Protein AF-A0A0N1BBB3-F1 (afdb_monomer_lite)

Structure (mmCIF, N/CA/C/O backbone):
data_AF-A0A0N1BBB3-F1
#
_entry.id   AF-A0A0N1BBB3-F1
#
loop_
_atom_site.group_PDB
_atom_site.id
_atom_site.type_symbol
_atom_site.label_atom_id
_atom_site.label_alt_id
_atom_site.label_comp_id
_atom_site.label_asym_id
_atom_site.label_entity_id
_atom_site.label_seq_id
_atom_site.pdbx_PDB_ins_code
_atom_site.Cartn_x
_atom_site.Cartn_y
_atom_site.Cartn_z
_atom_site.occupancy
_atom_site.B_iso_or_equiv
_atom_site.auth_seq_id
_atom_site.auth_comp_id
_atom_site.auth_asym_id
_atom_site.auth_atom_id
_atom_site.pdbx_PDB_model_num
ATOM 1 N N . MET A 1 1 ? 26.002 53.731 -4.820 1.00 44.94 1 MET A N 1
ATOM 2 C CA . MET A 1 1 ? 24.907 53.064 -4.086 1.00 44.94 1 MET A CA 1
ATOM 3 C C . MET A 1 1 ? 25.144 51.569 -4.192 1.00 44.94 1 MET A C 1
ATOM 5 O O . MET A 1 1 ? 24.769 50.956 -5.179 1.00 44.94 1 MET A O 1
ATOM 9 N N . THR A 1 2 ? 25.893 51.025 -3.242 1.00 40.12 2 THR A N 1
ATOM 10 C CA . THR A 1 2 ? 26.354 49.632 -3.192 1.00 40.12 2 THR A CA 1
ATOM 11 C C . THR A 1 2 ? 25.822 49.052 -1.892 1.00 40.12 2 THR A C 1
ATOM 13 O O . THR A 1 2 ? 26.232 49.488 -0.819 1.00 40.12 2 THR A O 1
ATOM 16 N N . HIS A 1 3 ? 24.853 48.142 -1.984 1.00 48.00 3 HIS A N 1
ATOM 17 C CA . HIS A 1 3 ? 24.325 47.436 -0.822 1.00 48.00 3 HIS A CA 1
ATOM 18 C C . HIS A 1 3 ? 25.122 46.152 -0.612 1.00 48.00 3 HIS A C 1
ATOM 20 O O . HIS A 1 3 ? 24.955 45.171 -1.330 1.00 48.00 3 HIS A O 1
ATOM 26 N N . ASP A 1 4 ? 26.004 46.224 0.376 1.00 52.41 4 ASP A N 1
ATOM 27 C CA . ASP A 1 4 ? 26.714 45.115 0.995 1.00 52.41 4 ASP A CA 1
ATOM 28 C C . ASP A 1 4 ? 25.809 44.542 2.102 1.00 52.41 4 ASP A C 1
ATOM 30 O O . ASP A 1 4 ? 25.417 45.257 3.028 1.00 52.41 4 ASP A O 1
ATOM 34 N N . LEU A 1 5 ? 25.389 43.285 1.963 1.00 55.72 5 LEU A N 1
ATOM 35 C CA . LEU A 1 5 ? 24.564 42.566 2.939 1.00 55.72 5 LEU A CA 1
ATOM 36 C C . LEU A 1 5 ? 25.318 41.303 3.356 1.00 55.72 5 LEU A C 1
ATOM 38 O O . LEU A 1 5 ? 25.130 40.213 2.818 1.00 55.72 5 LEU A O 1
ATOM 42 N N . ALA A 1 6 ? 26.195 41.484 4.340 1.00 55.41 6 ALA A N 1
ATOM 43 C CA . ALA A 1 6 ? 26.874 40.415 5.049 1.00 55.41 6 ALA A CA 1
ATOM 44 C C . ALA A 1 6 ? 25.866 39.594 5.875 1.00 55.41 6 ALA A C 1
ATOM 46 O O . ALA A 1 6 ? 25.302 40.064 6.867 1.00 55.41 6 ALA A O 1
ATOM 47 N N . HIS A 1 7 ? 25.662 38.338 5.479 1.00 55.94 7 HIS A N 1
ATOM 48 C CA . HIS A 1 7 ? 24.942 37.344 6.266 1.00 55.94 7 HIS A CA 1
ATOM 49 C C . HIS A 1 7 ? 25.756 36.968 7.513 1.00 55.94 7 HIS A C 1
ATOM 51 O O . HIS A 1 7 ? 26.818 36.353 7.429 1.00 55.94 7 HIS A O 1
ATOM 57 N N . ARG A 1 8 ? 25.236 37.330 8.690 1.00 53.25 8 ARG A N 1
ATOM 58 C CA . ARG A 1 8 ? 25.713 36.855 9.994 1.00 53.25 8 ARG A CA 1
ATOM 59 C C . ARG A 1 8 ? 25.335 35.385 10.192 1.00 53.25 8 ARG A C 1
ATOM 61 O O . ARG A 1 8 ? 24.156 35.056 10.304 1.00 53.25 8 ARG A O 1
ATOM 68 N N . SER A 1 9 ? 26.347 34.531 10.301 1.00 46.34 9 SER A N 1
ATOM 69 C CA . SER A 1 9 ? 26.246 33.175 10.842 1.00 46.34 9 SER A CA 1
ATOM 70 C C . SER A 1 9 ? 26.072 33.233 12.361 1.00 46.34 9 SER A C 1
ATOM 72 O O . SER A 1 9 ? 26.941 33.748 13.060 1.00 46.34 9 SER A O 1
ATOM 74 N N . ALA A 1 10 ? 24.971 32.687 12.877 1.00 52.97 10 ALA A N 1
ATOM 75 C CA . ALA A 1 10 ? 24.791 32.410 14.299 1.00 52.97 10 ALA A CA 1
ATOM 76 C C . ALA A 1 10 ? 24.793 30.889 14.498 1.00 52.97 10 ALA A C 1
ATOM 78 O O . ALA A 1 10 ? 23.858 30.195 14.100 1.00 52.97 10 ALA A O 1
ATOM 79 N N . ALA A 1 11 ? 25.877 30.374 15.075 1.00 54.28 11 ALA A N 1
ATOM 80 C CA . ALA A 1 11 ? 25.962 29.010 15.577 1.00 54.28 11 ALA A CA 1
ATOM 81 C C . ALA A 1 11 ? 25.291 28.934 16.961 1.00 54.28 11 ALA A C 1
ATOM 83 O O . ALA A 1 11 ? 25.506 29.837 17.770 1.00 54.28 11 ALA A O 1
ATOM 84 N N . PRO A 1 12 ? 24.514 27.885 17.279 1.00 61.94 12 PRO A N 1
ATOM 85 C CA . PRO A 1 12 ? 24.087 27.651 18.650 1.00 61.94 12 PRO A CA 1
ATOM 86 C C . PRO A 1 12 ? 25.142 26.851 19.428 1.00 61.94 12 PRO A C 1
ATOM 88 O O . PRO A 1 12 ? 25.412 25.686 19.127 1.00 61.94 12 PRO A O 1
ATOM 91 N N . GLU A 1 13 ? 25.692 27.481 20.468 1.00 55.34 13 GLU A N 1
ATOM 92 C CA . GLU A 1 13 ? 26.325 26.816 21.609 1.00 55.34 13 GLU A CA 1
ATOM 93 C C . GLU A 1 13 ? 25.362 25.780 22.209 1.00 55.34 13 GLU A C 1
ATOM 95 O O . GLU A 1 13 ? 24.250 26.108 22.627 1.00 55.34 13 GLU A O 1
ATOM 100 N N . ARG A 1 14 ? 25.793 24.518 22.296 1.00 56.03 14 ARG A N 1
ATOM 101 C CA . ARG A 1 14 ? 25.201 23.553 23.226 1.00 56.03 14 ARG A CA 1
ATOM 102 C C . ARG A 1 14 ? 26.197 23.281 24.337 1.00 56.03 14 ARG A C 1
ATOM 104 O O . ARG A 1 14 ? 27.243 22.679 24.117 1.00 56.03 14 ARG A O 1
ATOM 111 N N . ALA A 1 15 ? 25.819 23.754 25.518 1.00 57.19 15 ALA A N 1
ATOM 112 C CA . ALA A 1 15 ? 26.482 23.517 26.781 1.00 57.19 15 ALA A CA 1
ATOM 113 C C . ALA A 1 15 ? 26.526 22.017 27.111 1.00 57.19 15 ALA A C 1
ATOM 115 O O . ALA A 1 15 ? 25.504 21.327 27.125 1.00 57.19 15 ALA A O 1
ATOM 116 N N . SER A 1 16 ? 27.731 21.540 27.404 1.00 52.75 16 SER A N 1
ATOM 117 C CA . SER A 1 16 ? 27.993 20.266 28.063 1.00 52.75 16 SER A CA 1
ATOM 118 C C . SER A 1 16 ? 27.668 20.391 29.552 1.00 52.75 16 SER A C 1
ATOM 120 O O . SER A 1 16 ? 28.200 21.271 30.223 1.00 52.75 16 SER A O 1
ATOM 122 N N . ALA A 1 17 ? 26.846 19.488 30.083 1.00 58.53 17 ALA A N 1
ATOM 123 C CA . ALA A 1 17 ? 26.709 19.279 31.522 1.00 58.53 17 ALA A CA 1
ATOM 124 C C . ALA A 1 17 ? 27.440 17.981 31.915 1.00 58.53 17 ALA A C 1
ATOM 126 O O . ALA A 1 17 ? 27.144 16.935 31.331 1.00 58.53 17 ALA A O 1
ATOM 127 N N . PRO A 1 18 ? 28.377 18.011 32.882 1.00 61.91 18 PRO A N 1
ATOM 128 C CA . PRO A 1 18 ? 28.923 16.813 33.497 1.00 61.91 18 PRO A CA 1
ATOM 129 C C . PRO A 1 18 ? 28.258 16.528 34.852 1.00 61.91 18 PRO A C 1
ATOM 131 O O . PRO A 1 18 ? 27.949 17.438 35.617 1.00 61.91 18 PRO A O 1
ATOM 134 N N . GLY A 1 19 ? 28.148 15.238 35.175 1.00 44.06 19 GLY A N 1
ATOM 135 C CA . GLY A 1 19 ? 28.030 14.750 36.549 1.00 44.06 19 GLY A CA 1
ATOM 136 C C . GLY A 1 19 ? 26.677 14.140 36.908 1.00 44.06 19 GLY A C 1
ATOM 137 O O . GLY A 1 19 ? 25.672 14.829 37.003 1.00 44.06 19 GLY A O 1
ATOM 138 N N . SER A 1 20 ? 26.658 12.843 37.211 1.00 52.38 20 SER A N 1
ATOM 139 C CA . SER A 1 20 ? 26.751 12.413 38.611 1.00 52.38 20 SER A CA 1
ATOM 140 C C . SER A 1 20 ? 26.716 10.885 38.722 1.00 52.38 20 SER A C 1
ATOM 142 O O . SER A 1 20 ? 25.928 10.196 38.081 1.00 52.38 20 SER A O 1
ATOM 144 N N . THR A 1 21 ? 27.640 10.394 39.533 1.00 58.38 21 THR A N 1
ATOM 145 C CA . THR A 1 21 ? 27.932 9.019 39.941 1.00 58.38 21 THR A CA 1
ATOM 146 C C . THR A 1 21 ? 26.986 8.480 41.024 1.00 58.38 21 THR A C 1
ATOM 148 O O . THR A 1 21 ? 26.285 9.250 41.673 1.00 58.38 21 THR A O 1
ATOM 151 N N . ALA A 1 22 ? 27.145 7.173 41.298 1.00 47.56 22 ALA A N 1
ATOM 152 C CA . ALA A 1 22 ? 26.612 6.355 42.405 1.00 47.56 22 ALA A CA 1
ATOM 153 C C . ALA A 1 22 ? 25.214 5.746 42.161 1.00 47.56 22 ALA A C 1
ATOM 155 O O . ALA A 1 22 ? 24.287 6.442 41.788 1.00 47.56 22 ALA A O 1
ATOM 156 N N . GLY A 1 23 ? 24.947 4.454 42.361 1.00 39.53 23 GLY A N 1
ATOM 157 C CA . GLY A 1 23 ? 25.742 3.324 42.839 1.00 39.53 23 GLY A CA 1
ATOM 158 C C . GLY A 1 23 ? 24.802 2.176 43.264 1.00 39.53 23 GLY A C 1
ATOM 159 O O . GLY A 1 23 ? 23.781 2.444 43.885 1.00 39.53 23 GLY A O 1
ATOM 160 N N . ALA A 1 24 ? 25.212 0.931 42.968 1.00 51.91 24 ALA A N 1
ATOM 161 C CA . ALA A 1 24 ? 24.833 -0.352 43.604 1.00 51.91 24 ALA A CA 1
ATOM 162 C C . ALA A 1 24 ? 23.372 -0.887 43.486 1.00 51.91 24 ALA A C 1
ATOM 164 O O . ALA A 1 24 ? 22.451 -0.121 43.228 1.00 51.91 24 ALA A O 1
ATOM 165 N N . PRO A 1 25 ? 23.095 -2.187 43.770 1.00 57.56 25 PRO A N 1
ATOM 166 C CA . PRO A 1 25 ? 23.960 -3.371 43.777 1.00 57.56 25 PRO A CA 1
ATOM 167 C C . PRO A 1 25 ? 23.450 -4.539 42.899 1.00 57.56 25 PRO A C 1
ATOM 169 O O . PRO A 1 25 ? 22.263 -4.758 42.667 1.00 57.56 25 PRO A O 1
ATOM 172 N N . GLU A 1 26 ? 24.430 -5.341 42.503 1.00 54.34 26 GLU A N 1
ATOM 173 C CA . GLU A 1 26 ? 24.429 -6.790 42.304 1.00 54.34 26 GLU A CA 1
ATOM 174 C C . GLU A 1 26 ? 23.251 -7.554 42.957 1.00 54.34 26 GLU A C 1
ATOM 176 O O . GLU A 1 26 ? 23.177 -7.715 44.175 1.00 54.34 26 GLU A O 1
ATOM 181 N N . ARG A 1 27 ? 22.344 -8.099 42.134 1.00 54.88 27 ARG A N 1
ATOM 182 C CA . ARG A 1 27 ? 21.495 -9.235 42.522 1.00 54.88 27 ARG A CA 1
ATOM 183 C C . ARG A 1 27 ? 21.801 -10.425 41.629 1.00 54.88 27 ARG A C 1
ATOM 185 O O . ARG A 1 27 ? 21.311 -10.564 40.513 1.00 54.88 27 ARG A O 1
ATOM 192 N N . ARG A 1 28 ? 22.643 -11.278 42.199 1.00 53.59 28 ARG A N 1
ATOM 193 C CA . ARG A 1 28 ? 22.939 -12.651 41.818 1.00 53.59 28 ARG A CA 1
ATOM 194 C C . ARG A 1 28 ? 21.647 -13.471 41.916 1.00 53.59 28 ARG A C 1
ATOM 196 O O . ARG A 1 28 ? 21.238 -13.853 43.007 1.00 53.59 28 ARG A O 1
ATOM 203 N N . ALA A 1 29 ? 20.984 -13.698 40.785 1.00 51.31 29 ALA A N 1
ATOM 204 C CA . ALA A 1 29 ? 19.928 -14.695 40.671 1.00 51.31 29 ALA A CA 1
ATOM 205 C C . ALA A 1 29 ? 20.541 -15.971 40.091 1.00 51.31 29 ALA A C 1
ATOM 207 O O . ALA A 1 29 ? 20.818 -16.093 38.901 1.00 51.31 29 ALA A O 1
ATOM 208 N N . GLU A 1 30 ? 20.803 -16.890 41.006 1.00 54.16 30 GLU A N 1
ATOM 209 C CA . GLU A 1 30 ? 21.105 -18.292 40.788 1.00 54.16 30 GLU A CA 1
ATOM 210 C C . GLU A 1 30 ? 19.971 -18.928 39.967 1.00 54.16 30 GLU A C 1
ATOM 212 O O . GLU A 1 30 ? 18.898 -19.209 40.498 1.00 54.16 30 GLU A O 1
ATOM 217 N N . GLN A 1 31 ? 20.177 -19.132 38.662 1.00 50.91 31 GLN A N 1
ATOM 218 C CA . GLN A 1 31 ? 19.275 -19.951 37.854 1.00 50.91 31 GLN A CA 1
ATOM 219 C C . GLN A 1 31 ? 19.958 -21.275 37.528 1.00 50.91 31 GLN A C 1
ATOM 221 O O . GLN A 1 31 ? 20.854 -21.391 36.692 1.00 50.91 31 GLN A O 1
ATOM 226 N N . ARG A 1 32 ? 19.542 -22.264 38.3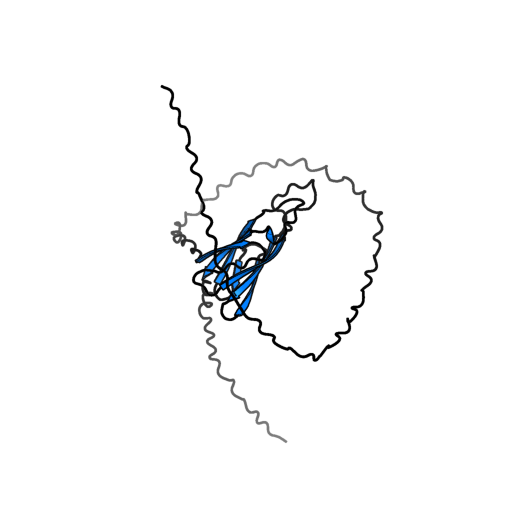16 1.00 52.47 32 ARG A N 1
ATOM 227 C CA . ARG A 1 32 ? 19.946 -23.659 38.267 1.00 52.47 32 ARG A CA 1
ATOM 228 C C . ARG A 1 32 ? 19.688 -24.265 36.893 1.00 52.47 32 ARG A C 1
ATOM 230 O O . ARG A 1 32 ? 18.660 -24.033 36.264 1.00 52.47 32 ARG A O 1
ATOM 237 N N . HIS A 1 33 ? 20.636 -25.103 36.497 1.00 53.44 33 HIS A N 1
ATOM 238 C CA . HIS A 1 33 ? 20.524 -26.084 35.431 1.00 53.44 33 HIS A CA 1
ATOM 239 C C . HIS A 1 33 ? 19.268 -26.946 35.573 1.00 53.44 33 HIS A C 1
ATOM 241 O O . HIS A 1 33 ? 19.039 -27.530 36.633 1.00 53.44 33 HIS A O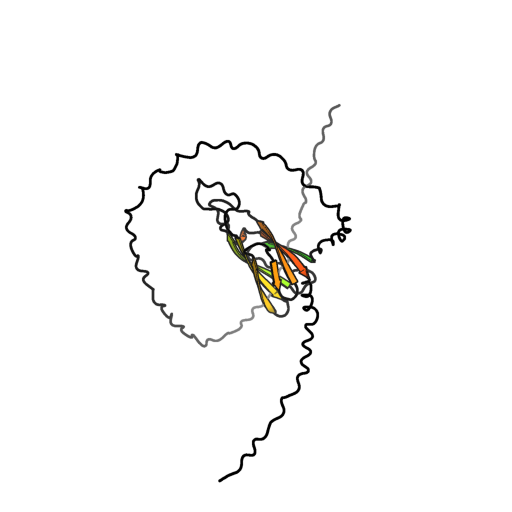 1
ATOM 247 N N . SER A 1 34 ? 18.520 -27.118 34.485 1.00 46.72 34 SER A N 1
ATOM 248 C CA . SER A 1 34 ? 17.909 -28.405 34.124 1.00 46.72 34 SER A CA 1
ATOM 249 C C . SER A 1 34 ? 17.362 -28.340 32.697 1.00 46.72 34 SER A C 1
ATOM 251 O O . SER A 1 34 ? 16.632 -27.417 32.353 1.00 46.72 34 SER A O 1
ATOM 253 N N . GLY A 1 35 ? 17.690 -29.345 31.881 1.00 43.16 35 GLY A N 1
ATOM 254 C CA . GLY A 1 35 ? 16.917 -29.670 30.680 1.00 43.16 35 GLY A CA 1
ATOM 255 C C . GLY A 1 35 ? 17.528 -29.246 29.349 1.00 43.16 35 GLY A C 1
ATOM 256 O O . GLY A 1 35 ? 16.872 -28.569 28.564 1.00 43.16 35 GLY A O 1
ATOM 257 N N . GLY A 1 36 ? 18.751 -29.693 29.057 1.00 43.91 36 GLY A N 1
ATOM 258 C CA . GLY A 1 36 ? 19.205 -29.809 27.673 1.00 43.91 36 GLY A CA 1
ATOM 259 C C . GLY A 1 36 ? 18.347 -30.843 26.943 1.00 43.91 36 GLY A C 1
ATOM 260 O O . GLY A 1 36 ? 18.629 -32.034 27.003 1.00 43.91 36 GLY A O 1
ATOM 261 N N . ALA A 1 37 ? 17.278 -30.392 26.287 1.00 47.81 37 ALA A N 1
ATOM 262 C CA . ALA A 1 37 ? 16.632 -31.164 25.239 1.00 47.81 37 ALA A CA 1
ATOM 263 C C . ALA A 1 37 ? 17.477 -30.990 23.975 1.00 47.81 37 ALA A C 1
ATOM 265 O O . ALA A 1 37 ? 17.398 -29.982 23.272 1.00 47.81 37 ALA A O 1
ATOM 266 N N . GLU A 1 38 ? 18.347 -31.967 23.751 1.00 45.62 38 GLU A N 1
ATOM 267 C CA . GLU A 1 38 ? 19.139 -32.141 22.545 1.00 45.62 38 GLU A CA 1
ATOM 268 C C . GLU A 1 38 ? 18.180 -32.326 21.356 1.00 45.62 38 GLU A C 1
ATOM 270 O O . GLU A 1 38 ? 17.714 -33.424 21.049 1.00 45.62 38 GLU A O 1
ATOM 275 N N . LEU A 1 39 ? 17.807 -31.214 20.718 1.00 51.75 39 LEU A N 1
ATOM 276 C CA . LEU A 1 39 ? 17.094 -31.225 19.448 1.00 51.75 39 LEU A CA 1
ATOM 277 C C . LEU A 1 39 ? 18.064 -31.745 18.392 1.00 51.75 39 LEU A C 1
ATOM 279 O O . LEU A 1 39 ? 18.882 -31.012 17.835 1.00 51.75 39 LEU A O 1
ATOM 283 N N . THR A 1 40 ? 17.967 -33.045 18.143 1.00 55.44 40 THR A N 1
ATOM 284 C CA . THR A 1 40 ? 18.582 -33.714 17.005 1.00 55.44 40 THR A CA 1
ATOM 285 C C . THR A 1 40 ? 18.229 -32.938 15.730 1.00 55.44 40 THR A C 1
ATOM 287 O O . THR A 1 40 ? 17.046 -32.767 15.414 1.00 55.44 40 THR A O 1
ATOM 290 N N . PRO A 1 41 ? 19.220 -32.444 14.964 1.00 49.97 41 PRO A N 1
ATOM 291 C CA . PRO A 1 41 ? 18.951 -31.778 13.703 1.00 49.97 41 PRO A CA 1
ATOM 292 C C . PRO A 1 41 ? 18.389 -32.816 12.733 1.00 49.97 41 PRO A C 1
ATOM 294 O O . PRO A 1 41 ? 19.111 -33.657 12.193 1.00 49.97 41 PRO A O 1
ATOM 297 N N . THR A 1 42 ? 17.074 -32.768 12.523 1.00 55.34 42 THR A N 1
ATOM 298 C CA . THR A 1 42 ? 16.401 -33.594 11.523 1.00 55.34 42 THR A CA 1
ATOM 299 C C . THR A 1 42 ? 16.866 -33.104 10.159 1.00 55.34 42 THR A C 1
ATOM 301 O O . THR A 1 42 ? 16.441 -32.071 9.645 1.00 55.34 42 THR A O 1
ATOM 304 N N . ARG A 1 43 ? 17.847 -33.823 9.618 1.00 48.59 43 ARG A N 1
ATOM 305 C CA . ARG A 1 43 ? 18.489 -33.585 8.332 1.00 48.59 43 ARG A CA 1
ATOM 306 C C . ARG A 1 43 ? 17.426 -33.715 7.240 1.00 48.59 43 ARG A C 1
ATOM 308 O O . ARG A 1 43 ? 17.119 -34.819 6.800 1.00 48.59 43 ARG A O 1
ATOM 315 N N . ALA A 1 44 ? 16.847 -32.589 6.828 1.00 54.72 44 ALA A N 1
ATOM 316 C CA . ALA A 1 44 ? 15.925 -32.547 5.703 1.00 54.72 44 ALA A CA 1
ATOM 317 C C . ALA A 1 44 ? 16.592 -33.192 4.470 1.00 54.72 44 ALA A C 1
ATOM 319 O O . ALA A 1 44 ? 17.771 -32.915 4.197 1.00 54.72 44 ALA A O 1
ATOM 320 N N . PRO A 1 45 ? 15.888 -34.065 3.729 1.00 61.12 45 PRO A N 1
ATOM 321 C CA . PRO A 1 45 ? 16.442 -34.690 2.543 1.00 61.12 45 PRO A CA 1
ATOM 322 C C . PRO A 1 45 ? 16.783 -33.598 1.528 1.00 61.12 45 PRO A C 1
ATOM 324 O O . PRO A 1 45 ? 15.916 -32.878 1.037 1.00 61.12 45 PRO A O 1
ATOM 327 N N . ARG A 1 46 ? 18.077 -33.467 1.218 1.00 52.59 46 ARG A N 1
ATOM 328 C CA . ARG A 1 46 ? 18.559 -32.688 0.077 1.00 52.59 46 ARG A CA 1
ATOM 329 C C . ARG A 1 46 ? 17.929 -33.278 -1.181 1.00 52.59 46 ARG A C 1
ATOM 331 O O . ARG A 1 46 ? 18.436 -34.258 -1.723 1.00 52.59 46 ARG A O 1
ATOM 338 N N . ALA A 1 47 ? 16.845 -32.672 -1.650 1.00 53.28 47 ALA A N 1
ATOM 339 C CA . ALA A 1 47 ? 16.348 -32.892 -2.993 1.00 53.28 47 ALA A CA 1
ATOM 340 C C . ALA A 1 47 ? 17.457 -32.459 -3.963 1.00 53.28 47 ALA A C 1
ATOM 342 O O . ALA A 1 47 ? 17.700 -31.272 -4.183 1.00 53.28 47 ALA A O 1
ATOM 343 N N . ARG A 1 48 ? 18.194 -33.441 -4.496 1.00 55.41 48 ARG A N 1
ATOM 344 C CA . ARG A 1 48 ? 19.037 -33.265 -5.677 1.00 55.41 48 ARG A CA 1
ATOM 345 C C . ARG A 1 48 ? 18.104 -32.860 -6.814 1.00 55.41 48 ARG A C 1
ATOM 347 O O . ARG A 1 48 ? 17.531 -33.717 -7.477 1.00 55.41 48 ARG A O 1
ATOM 354 N N . LEU A 1 49 ? 17.964 -31.556 -7.032 1.00 56.94 49 LEU A N 1
ATOM 355 C CA . LEU A 1 49 ? 17.503 -31.013 -8.302 1.00 56.94 49 LEU A CA 1
ATOM 356 C C . LEU A 1 49 ? 18.502 -31.477 -9.361 1.00 56.94 49 LEU A C 1
ATOM 358 O O . LEU A 1 49 ? 19.597 -30.927 -9.506 1.00 56.94 49 LEU A O 1
ATOM 362 N N . GLN A 1 50 ? 18.147 -32.568 -10.035 1.00 53.94 50 GLN A N 1
ATOM 363 C CA . GLN A 1 50 ? 18.821 -33.000 -11.241 1.00 53.94 50 GLN A CA 1
ATOM 364 C C . GLN A 1 50 ? 18.726 -31.844 -12.232 1.00 53.94 50 GLN A C 1
ATOM 366 O O . GLN A 1 50 ? 17.643 -31.433 -12.645 1.00 53.94 50 GLN A O 1
ATOM 371 N N . ARG A 1 51 ? 19.890 -31.282 -12.558 1.00 47.19 51 ARG A N 1
ATOM 372 C CA . ARG A 1 51 ? 20.062 -30.352 -13.665 1.00 47.19 51 ARG A CA 1
ATOM 373 C C . ARG A 1 51 ? 19.689 -31.106 -14.937 1.00 47.19 51 ARG A C 1
ATOM 375 O O . ARG A 1 51 ? 20.522 -31.809 -15.500 1.00 47.19 51 ARG A O 1
ATOM 382 N N . LEU A 1 52 ? 18.441 -30.976 -15.370 1.00 55.97 52 LEU A N 1
ATOM 383 C CA . LEU A 1 52 ? 18.069 -31.279 -16.742 1.00 55.97 52 LEU A CA 1
ATOM 384 C C . LEU A 1 52 ? 18.825 -30.275 -17.611 1.00 55.97 52 LEU A C 1
ATOM 386 O O . LEU A 1 52 ? 18.491 -29.092 -17.664 1.00 55.97 52 LEU A O 1
ATOM 390 N N . GLY A 1 53 ? 19.925 -30.742 -18.198 1.00 45.00 53 GLY A N 1
ATOM 391 C CA . GLY A 1 53 ? 20.691 -29.997 -19.179 1.00 45.00 53 GLY A CA 1
ATOM 392 C C . GLY A 1 53 ? 19.794 -29.706 -20.371 1.00 45.00 53 GLY A C 1
ATOM 393 O O . GLY A 1 53 ? 19.471 -30.603 -21.142 1.00 45.00 53 GLY A O 1
ATOM 394 N N . TRP A 1 54 ? 19.376 -28.453 -20.507 1.00 51.00 54 TRP A N 1
ATOM 395 C CA . TRP A 1 54 ? 18.772 -27.985 -21.742 1.00 51.00 54 TRP A CA 1
ATOM 396 C C . TRP A 1 54 ? 19.874 -27.915 -22.808 1.00 51.00 54 TRP A C 1
ATOM 398 O O . TRP A 1 54 ? 20.913 -27.290 -22.560 1.00 51.00 54 TRP A O 1
ATOM 408 N N . PRO A 1 55 ? 19.699 -28.557 -23.975 1.00 52.94 55 PRO A N 1
ATOM 409 C CA . PRO A 1 55 ? 20.678 -28.483 -25.047 1.00 52.94 55 PRO A CA 1
ATOM 410 C C . PRO A 1 55 ? 20.786 -27.036 -25.545 1.00 52.94 55 PRO A C 1
ATOM 412 O O . PRO A 1 55 ? 19.829 -26.447 -26.041 1.00 52.94 55 PRO A O 1
ATOM 415 N N . ARG A 1 56 ? 21.988 -26.466 -25.410 1.00 53.00 56 ARG A N 1
ATOM 416 C CA . ARG A 1 56 ? 22.394 -25.104 -25.812 1.00 53.00 56 ARG A CA 1
ATOM 417 C C . ARG A 1 56 ? 22.439 -24.867 -27.331 1.00 53.00 56 ARG A C 1
ATOM 419 O O . ARG A 1 56 ? 23.137 -23.973 -27.793 1.00 53.00 56 ARG A O 1
ATOM 426 N N . ALA A 1 57 ? 21.721 -25.643 -28.125 1.00 54.59 57 ALA A N 1
ATOM 427 C CA . ALA A 1 57 ? 21.838 -25.587 -29.573 1.00 54.59 57 ALA A CA 1
ATOM 428 C C . ALA A 1 57 ? 20.468 -25.765 -30.207 1.00 54.59 57 ALA A C 1
ATOM 430 O O . ALA A 1 57 ? 20.130 -26.876 -30.576 1.00 54.59 57 ALA A O 1
ATOM 431 N N . LEU A 1 58 ? 19.673 -24.695 -30.278 1.00 52.25 58 LEU A N 1
ATOM 432 C CA . LEU A 1 58 ? 18.636 -24.479 -31.295 1.00 52.25 58 LEU A CA 1
ATOM 433 C C . LEU A 1 58 ? 17.875 -23.200 -30.944 1.00 52.25 58 LEU A C 1
ATOM 435 O O . LEU A 1 58 ? 17.021 -23.223 -30.061 1.00 52.25 58 LEU A O 1
ATOM 439 N N . ARG A 1 59 ? 18.210 -22.110 -31.648 1.00 49.16 59 ARG A N 1
ATOM 440 C CA . ARG A 1 59 ? 17.336 -21.001 -32.097 1.00 49.16 59 ARG A CA 1
ATOM 441 C C . ARG A 1 59 ? 18.114 -19.679 -32.201 1.00 49.16 59 ARG A C 1
ATOM 443 O O . ARG A 1 59 ? 17.914 -18.772 -31.402 1.00 49.16 59 ARG A O 1
ATOM 450 N N . PRO A 1 60 ? 18.938 -19.542 -33.250 1.00 49.28 60 PRO A N 1
ATOM 451 C CA . PRO A 1 60 ? 19.003 -18.276 -33.964 1.00 49.28 60 PRO A CA 1
ATOM 452 C C . PRO A 1 60 ? 18.799 -18.559 -35.456 1.00 49.28 60 PRO A C 1
ATOM 454 O O . PRO A 1 60 ? 19.752 -18.610 -36.220 1.00 49.28 60 PRO A O 1
ATOM 457 N N . ALA A 1 61 ? 17.563 -18.845 -35.865 1.00 50.31 61 ALA A N 1
ATOM 458 C CA . ALA A 1 61 ? 17.213 -19.000 -37.280 1.00 50.31 61 ALA A CA 1
ATOM 459 C C . ALA A 1 61 ? 15.690 -18.940 -37.468 1.00 50.31 61 ALA A C 1
ATOM 461 O O . ALA A 1 61 ? 15.043 -19.938 -37.759 1.00 50.31 61 ALA A O 1
ATOM 462 N N . LEU A 1 62 ? 15.112 -17.766 -37.236 1.00 50.38 62 LEU A N 1
ATOM 463 C CA . LEU A 1 62 ? 13.842 -17.347 -37.837 1.00 50.38 62 LEU A CA 1
ATOM 464 C C . LEU A 1 62 ? 13.887 -15.807 -37.829 1.00 50.38 62 LEU A C 1
ATOM 466 O O . LEU A 1 62 ? 13.409 -15.163 -36.905 1.00 50.38 62 LEU A O 1
ATOM 470 N N . MET A 1 63 ? 14.764 -15.184 -38.625 1.00 44.75 63 MET A N 1
ATOM 471 C CA . MET A 1 63 ? 14.504 -14.869 -40.039 1.00 44.75 63 MET A CA 1
ATOM 472 C C . MET A 1 63 ? 13.056 -14.380 -40.200 1.00 44.75 63 MET A C 1
ATOM 474 O O . MET A 1 63 ? 12.119 -15.165 -40.164 1.00 44.75 63 MET A O 1
ATOM 478 N N . LEU A 1 64 ? 12.837 -13.066 -40.160 1.00 49.75 64 LEU A N 1
ATOM 479 C CA . LEU A 1 64 ? 12.969 -12.217 -41.351 1.00 49.75 64 LEU A CA 1
ATOM 480 C C . LEU A 1 64 ? 11.972 -12.645 -42.445 1.00 49.75 64 LEU A C 1
ATOM 482 O O . LEU A 1 64 ? 12.354 -13.012 -43.549 1.00 49.75 64 LEU A O 1
ATOM 486 N N . ALA A 1 65 ? 10.681 -12.618 -42.124 1.00 54.34 65 ALA A N 1
ATOM 487 C CA . ALA A 1 65 ? 9.600 -12.651 -43.100 1.00 54.34 65 ALA A CA 1
ATOM 488 C C . ALA A 1 65 ? 8.409 -11.889 -42.508 1.00 54.34 65 ALA A C 1
ATOM 490 O O . ALA A 1 65 ? 8.022 -12.191 -41.385 1.00 54.34 65 ALA A O 1
ATOM 491 N N . LEU A 1 66 ? 7.871 -10.927 -43.272 1.00 51.50 66 LEU A N 1
ATOM 492 C CA . LEU A 1 66 ? 6.675 -10.078 -43.044 1.00 51.50 66 LEU A CA 1
ATOM 493 C C . LEU A 1 66 ? 6.925 -8.555 -43.042 1.00 51.50 66 LEU A C 1
ATOM 495 O O . LEU A 1 66 ? 6.134 -7.780 -42.517 1.00 51.50 66 LEU A O 1
ATOM 499 N N . LEU A 1 67 ? 7.973 -8.106 -43.738 1.00 50.84 67 LEU A N 1
ATOM 500 C CA . LEU A 1 67 ? 7.981 -6.813 -44.433 1.00 50.84 67 LEU A CA 1
ATOM 501 C C . LEU A 1 67 ? 7.709 -7.083 -45.915 1.00 50.84 67 LEU A C 1
ATOM 503 O O . LEU A 1 67 ? 8.647 -7.275 -46.679 1.00 50.84 67 LEU A O 1
ATOM 507 N N . THR A 1 68 ? 6.440 -7.206 -46.303 1.00 54.34 68 THR A N 1
ATOM 508 C CA . THR A 1 68 ? 5.939 -6.995 -47.679 1.00 54.34 68 THR A CA 1
ATOM 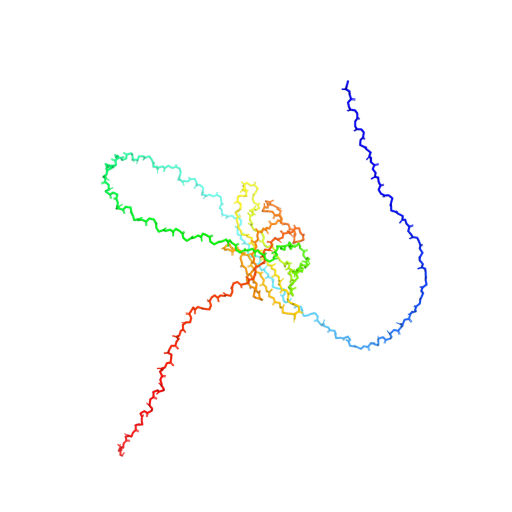509 C C . THR A 1 68 ? 4.437 -7.269 -47.714 1.00 54.34 68 THR A C 1
ATOM 511 O O . THR A 1 68 ? 4.000 -8.379 -47.436 1.00 54.34 68 THR A O 1
ATOM 514 N N . GLY A 1 69 ? 3.652 -6.265 -48.110 1.00 51.84 69 GLY A N 1
ATOM 515 C CA . GLY A 1 69 ? 2.312 -6.489 -48.655 1.00 51.84 69 GLY A CA 1
ATOM 516 C C . GLY A 1 69 ? 1.158 -5.883 -47.863 1.00 51.84 69 GLY A C 1
ATOM 517 O O . GLY A 1 69 ? 0.515 -6.581 -47.091 1.00 51.84 69 GLY A O 1
ATOM 518 N N . ALA A 1 70 ? 0.859 -4.609 -48.129 1.00 46.56 70 ALA A N 1
ATOM 519 C CA . ALA A 1 70 ? -0.511 -4.122 -48.344 1.00 46.56 70 ALA A CA 1
ATOM 520 C C . ALA A 1 70 ? -0.462 -2.652 -48.796 1.00 46.56 70 ALA A C 1
ATOM 522 O O . ALA A 1 70 ? -0.769 -1.723 -48.052 1.00 46.56 70 ALA A O 1
ATOM 523 N N . SER A 1 71 ? -0.038 -2.446 -50.042 1.00 49.53 71 SER A N 1
ATOM 524 C CA . SER A 1 71 ? -0.499 -1.297 -50.817 1.00 49.53 71 SER A CA 1
ATOM 525 C C . SER A 1 71 ? -1.919 -1.573 -51.319 1.00 49.53 71 SER A C 1
ATOM 527 O O . SER A 1 71 ? -2.244 -2.713 -51.637 1.00 49.53 71 SER A O 1
ATOM 529 N N . ALA A 1 72 ? -2.678 -0.485 -51.470 1.00 49.41 72 ALA A N 1
ATOM 530 C CA . ALA A 1 72 ? -3.966 -0.347 -52.154 1.00 49.41 72 ALA A CA 1
ATOM 531 C C . ALA A 1 72 ? -5.231 -0.722 -51.362 1.00 49.41 72 ALA A C 1
ATOM 533 O O . ALA A 1 72 ? -5.546 -1.886 -51.161 1.00 49.41 72 ALA A O 1
ATOM 534 N N . LEU A 1 73 ? -6.015 0.306 -51.014 1.00 50.03 73 LEU A N 1
ATOM 535 C CA . LEU A 1 73 ? -7.326 0.572 -51.626 1.00 50.03 73 LEU A CA 1
ATOM 536 C C . LEU A 1 73 ? -7.868 1.902 -51.077 1.00 50.03 73 LEU A C 1
ATOM 538 O O . LEU A 1 73 ? -8.467 1.968 -50.007 1.00 50.03 73 LEU A O 1
ATOM 542 N N . ALA A 1 74 ? -7.638 2.980 -51.830 1.00 55.16 74 ALA A N 1
ATOM 543 C CA . ALA A 1 74 ? -8.400 4.214 -51.695 1.00 55.16 74 ALA A CA 1
ATOM 544 C C . ALA A 1 74 ? -9.818 3.944 -52.225 1.00 55.16 74 ALA A C 1
ATOM 546 O O . ALA A 1 74 ? -10.061 3.979 -53.429 1.00 55.16 74 ALA A O 1
ATOM 547 N N . GLY A 1 75 ? -10.728 3.579 -51.322 1.00 50.12 75 GLY A N 1
ATOM 548 C CA . GLY A 1 75 ? -12.152 3.458 -51.619 1.00 50.12 75 GLY A CA 1
ATOM 549 C C . GLY A 1 75 ? -12.820 4.839 -51.682 1.00 50.12 75 GLY A C 1
ATOM 550 O O . GLY A 1 75 ? -12.425 5.737 -50.933 1.00 50.12 75 GLY A O 1
ATOM 551 N N . PRO A 1 76 ? -13.818 5.039 -52.560 1.00 60.03 76 PRO A N 1
ATOM 552 C CA . PRO A 1 76 ? -14.534 6.303 -52.676 1.00 60.03 76 PRO A CA 1
ATOM 553 C C . PRO A 1 76 ? -15.285 6.634 -51.381 1.00 60.03 76 PRO A C 1
ATOM 555 O O . PRO A 1 76 ? -15.865 5.762 -50.732 1.00 60.03 76 PRO A O 1
ATOM 558 N N . ALA A 1 77 ? -15.257 7.917 -51.020 1.00 60.03 77 ALA A N 1
ATOM 559 C CA . ALA A 1 77 ? -15.895 8.457 -49.829 1.00 60.03 77 ALA A CA 1
ATOM 560 C C . ALA A 1 77 ? -17.398 8.105 -49.791 1.00 60.03 77 ALA A C 1
ATOM 562 O O . ALA A 1 77 ? -18.108 8.375 -50.765 1.00 60.03 77 ALA A O 1
ATOM 563 N N . PRO A 1 78 ? -17.914 7.525 -48.691 1.00 61.56 78 PRO A N 1
ATOM 564 C CA . PRO A 1 78 ? -19.341 7.289 -48.550 1.00 61.56 78 PRO A CA 1
ATOM 565 C C . PRO A 1 78 ? -20.075 8.628 -48.451 1.00 61.56 78 PRO A C 1
ATOM 567 O O . PRO A 1 78 ? -19.742 9.479 -47.626 1.00 61.56 78 PRO A O 1
ATOM 570 N N . ALA A 1 79 ? -21.086 8.802 -49.302 1.00 62.44 79 ALA A N 1
ATOM 571 C CA . ALA A 1 79 ? -21.997 9.933 -49.254 1.00 62.44 79 ALA A CA 1
ATOM 572 C C . ALA A 1 79 ? -22.615 10.048 -47.853 1.00 62.44 79 ALA A C 1
ATOM 574 O O . ALA A 1 79 ? -23.258 9.122 -47.351 1.00 62.44 79 ALA A O 1
ATOM 575 N N . THR A 1 80 ? -22.401 11.202 -47.230 1.00 54.38 80 THR A N 1
ATOM 576 C CA . THR A 1 80 ? -22.888 11.566 -45.904 1.00 54.38 80 THR A CA 1
ATOM 577 C C . THR A 1 80 ? -24.416 11.599 -45.925 1.00 54.38 80 THR A C 1
ATOM 579 O O . THR A 1 80 ? -25.035 12.589 -46.309 1.00 54.38 80 THR A O 1
ATOM 582 N N . ARG A 1 81 ? -25.058 10.491 -45.545 1.00 64.31 81 ARG A N 1
ATOM 583 C CA . ARG A 1 81 ? -26.503 10.460 -45.314 1.00 64.31 81 ARG A CA 1
ATOM 584 C C . ARG A 1 81 ? -26.770 11.299 -44.069 1.00 64.31 81 ARG A C 1
ATOM 586 O O . ARG A 1 81 ? -26.308 10.950 -42.987 1.00 64.31 81 ARG A O 1
ATOM 593 N N . ALA A 1 82 ? -27.469 12.419 -44.239 1.00 60.44 82 ALA A N 1
ATOM 594 C CA . ALA A 1 82 ? -27.901 13.276 -43.144 1.00 60.44 82 ALA A CA 1
ATOM 595 C C . ALA A 1 82 ? -28.846 12.485 -42.229 1.00 60.44 82 ALA A C 1
ATOM 597 O O . ALA A 1 82 ? -30.040 12.346 -42.494 1.00 60.44 82 ALA A O 1
ATOM 598 N N . THR A 1 83 ? -28.284 11.899 -41.176 1.00 62.78 83 THR A N 1
ATOM 599 C CA . THR A 1 83 ? -29.044 11.265 -40.107 1.00 62.78 83 THR A CA 1
ATOM 600 C C . THR A 1 83 ? -29.710 12.382 -39.319 1.00 62.78 83 THR A C 1
ATOM 602 O O . THR A 1 83 ? -29.027 13.194 -38.695 1.00 62.78 83 THR A O 1
ATOM 605 N N . ALA A 1 84 ? -31.039 12.454 -39.394 1.00 68.31 84 ALA A N 1
ATOM 606 C CA . ALA A 1 84 ? -31.835 13.371 -38.594 1.00 68.31 84 ALA A CA 1
ATOM 607 C C . ALA A 1 84 ? -31.443 13.221 -37.115 1.00 68.31 84 ALA A C 1
ATOM 609 O O . ALA A 1 84 ? -31.538 12.136 -36.539 1.00 68.31 84 ALA A O 1
ATOM 610 N N . GLN A 1 85 ? -30.941 14.311 -36.540 1.00 68.25 85 GLN A N 1
ATOM 611 C CA . GLN A 1 85 ? -30.500 14.384 -35.157 1.00 68.25 85 GLN A CA 1
ATOM 612 C C . GLN A 1 85 ? -31.712 14.111 -34.250 1.00 68.25 85 GLN A C 1
ATOM 614 O O . GLN A 1 85 ? -32.713 14.824 -34.363 1.00 68.25 85 GLN A O 1
ATOM 619 N N . PRO A 1 86 ? -31.681 13.070 -33.398 1.00 73.75 86 PRO A N 1
ATOM 620 C CA . PRO A 1 86 ? -32.792 12.788 -32.501 1.00 73.75 86 PRO A CA 1
ATOM 621 C C . PRO A 1 86 ? -33.040 14.000 -31.591 1.00 73.75 86 PRO A C 1
ATOM 623 O O . PRO A 1 86 ? -32.082 14.690 -31.223 1.00 73.75 86 PRO A O 1
ATOM 626 N N . PRO A 1 87 ? -34.308 14.287 -31.241 1.00 67.81 87 PRO A N 1
ATOM 627 C CA . PRO A 1 87 ? -34.656 15.441 -30.426 1.00 67.81 87 PRO A CA 1
ATOM 628 C C . PRO A 1 87 ? -33.848 15.416 -29.130 1.00 67.81 87 PRO A C 1
ATOM 630 O O . PRO A 1 87 ? -33.780 14.390 -28.446 1.00 67.81 87 PRO A O 1
ATOM 633 N N . ALA A 1 88 ? -33.208 16.549 -28.836 1.00 64.12 88 ALA A N 1
ATOM 634 C CA . ALA A 1 88 ? -32.374 16.746 -27.663 1.00 64.12 88 ALA A CA 1
ATOM 635 C C . ALA A 1 88 ? -33.168 16.357 -26.412 1.00 64.12 88 ALA A C 1
ATOM 637 O O . ALA A 1 88 ? -34.059 17.077 -25.963 1.00 64.12 88 ALA A O 1
ATOM 638 N N . THR A 1 89 ? -32.869 15.176 -25.872 1.00 71.00 89 THR A N 1
ATOM 639 C CA . 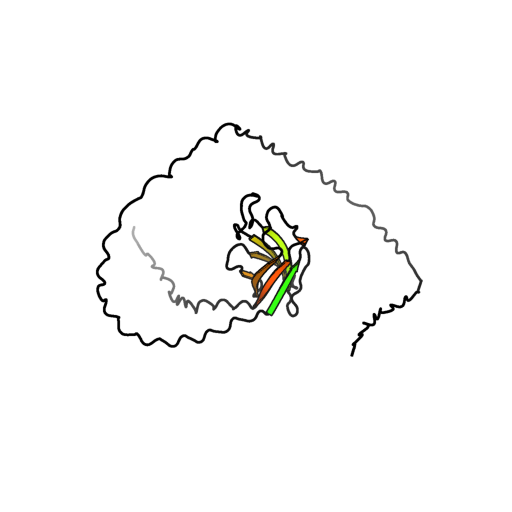THR A 1 89 ? -33.409 14.747 -24.587 1.00 71.00 89 THR A CA 1
ATOM 640 C C . THR A 1 89 ? -32.869 15.729 -23.563 1.00 71.00 89 THR A C 1
ATOM 642 O O . THR A 1 89 ? -31.652 15.830 -23.406 1.00 71.00 89 THR A O 1
ATOM 645 N N . ALA A 1 90 ? -33.766 16.491 -22.932 1.00 69.06 90 ALA A N 1
ATOM 646 C CA . ALA A 1 90 ? -33.424 17.474 -21.914 1.00 69.06 90 ALA A CA 1
ATOM 647 C C . ALA A 1 90 ? -32.422 16.851 -20.936 1.00 69.06 90 ALA A C 1
ATOM 649 O O . ALA A 1 90 ? -32.711 15.822 -20.316 1.00 69.06 90 ALA A O 1
ATOM 650 N N . ALA A 1 91 ? -31.222 17.436 -20.881 1.00 68.38 91 ALA A N 1
ATOM 651 C CA . ALA A 1 91 ? -30.134 16.954 -20.052 1.00 68.38 91 ALA A CA 1
ATOM 652 C C . ALA A 1 91 ? -30.650 16.860 -18.617 1.00 68.38 91 ALA A C 1
ATOM 654 O O . ALA A 1 91 ? -30.982 17.870 -17.994 1.00 68.38 91 ALA A O 1
ATOM 655 N N . ARG A 1 92 ? -30.784 15.630 -18.112 1.00 74.25 92 ARG A N 1
ATOM 656 C CA . ARG A 1 92 ? -31.103 15.418 -16.703 1.00 74.25 92 ARG A CA 1
ATOM 657 C C . ARG A 1 92 ? -30.032 16.155 -15.895 1.00 74.25 92 ARG A C 1
ATOM 659 O O . ARG A 1 92 ? -28.856 15.981 -16.222 1.00 74.25 92 ARG A O 1
ATOM 666 N N . PRO A 1 93 ? -30.405 16.966 -14.888 1.00 73.81 93 PRO A N 1
ATOM 667 C CA . PRO A 1 93 ? -29.423 17.621 -14.041 1.00 73.81 93 PRO A CA 1
ATOM 668 C C . PRO A 1 93 ? -28.495 16.540 -13.496 1.00 73.81 93 PRO A C 1
ATOM 670 O O . PRO A 1 93 ? -28.958 15.582 -12.868 1.00 73.81 93 PRO A O 1
ATOM 673 N N . MET A 1 94 ? -27.205 16.638 -13.832 1.00 73.56 94 MET A N 1
ATOM 674 C CA . MET A 1 94 ? -26.224 15.705 -13.302 1.00 73.56 94 MET A CA 1
ATOM 675 C C . MET A 1 94 ? -26.275 15.840 -11.780 1.00 73.56 94 MET A C 1
ATOM 677 O O . MET A 1 94 ? -26.224 16.968 -11.280 1.00 73.56 94 MET A O 1
ATOM 681 N N . PRO A 1 95 ? -26.457 14.731 -11.041 1.00 76.25 95 PRO A N 1
ATOM 682 C CA . PRO A 1 95 ? -26.414 14.790 -9.592 1.00 76.25 95 PRO A CA 1
ATOM 683 C C . PRO A 1 95 ? -25.082 15.426 -9.203 1.00 76.25 95 PRO A C 1
ATOM 685 O O . PRO A 1 95 ? -24.047 15.038 -9.744 1.00 76.25 95 PRO A O 1
ATOM 688 N N . ALA A 1 96 ? -25.139 16.432 -8.326 1.00 78.56 96 ALA A N 1
ATOM 689 C CA . ALA A 1 96 ? -23.956 17.118 -7.828 1.00 78.56 96 ALA A CA 1
ATOM 690 C C . ALA A 1 96 ? -22.918 16.069 -7.416 1.00 78.56 96 ALA A C 1
ATOM 692 O O . ALA A 1 96 ? -23.222 15.162 -6.635 1.00 78.56 96 ALA A O 1
ATOM 693 N N . GLU A 1 97 ? -21.738 16.151 -8.023 1.00 77.19 97 GLU A N 1
ATOM 694 C CA . GLU A 1 97 ? -20.655 15.207 -7.798 1.00 77.19 97 GLU A CA 1
ATOM 695 C C . GLU A 1 97 ? -20.305 15.245 -6.310 1.00 77.19 97 GLU A C 1
ATOM 697 O O . GLU A 1 97 ? -19.919 16.282 -5.773 1.00 77.19 97 GLU A O 1
ATOM 702 N N . ALA A 1 98 ? -20.571 14.141 -5.611 1.00 78.94 98 ALA A N 1
ATOM 703 C CA . ALA A 1 98 ? -20.337 14.066 -4.179 1.00 78.94 98 ALA A CA 1
ATOM 704 C C . ALA A 1 98 ? -18.837 14.227 -3.921 1.00 78.94 98 ALA A C 1
ATOM 706 O O . ALA A 1 98 ? -18.032 13.516 -4.526 1.00 78.94 98 ALA A O 1
ATOM 707 N N . GLU A 1 99 ? -18.469 15.143 -3.022 1.00 82.44 99 GLU A N 1
ATOM 708 C CA . GLU A 1 99 ? -17.067 15.350 -2.669 1.00 82.44 99 GLU A CA 1
ATOM 709 C C . GLU A 1 99 ? -16.425 14.021 -2.230 1.00 82.44 99 GLU A C 1
ATOM 711 O O . GLU A 1 99 ? -17.030 13.261 -1.457 1.00 82.44 99 GLU A O 1
ATOM 716 N N . PRO A 1 100 ? -15.211 13.703 -2.716 1.00 82.19 100 PRO A N 1
ATOM 717 C CA . PRO A 1 100 ? -14.539 12.472 -2.344 1.00 82.19 100 PRO A CA 1
ATOM 718 C C . PRO A 1 100 ? -14.291 12.453 -0.828 1.00 82.19 100 PRO A C 1
ATOM 720 O O . PRO A 1 100 ? -13.918 13.475 -0.244 1.00 82.19 100 PRO A O 1
ATOM 723 N N . PRO A 1 101 ? -14.474 11.300 -0.161 1.00 86.62 101 PRO A N 1
ATOM 724 C CA . PRO A 1 101 ? -14.284 11.210 1.279 1.00 86.62 101 PRO A CA 1
ATOM 725 C C . PRO A 1 101 ? -12.846 11.587 1.651 1.00 86.62 101 PRO A C 1
ATOM 727 O O . PRO A 1 101 ? -11.892 11.149 1.009 1.00 86.62 101 PRO A O 1
ATOM 730 N N . LYS A 1 102 ? -12.684 12.381 2.714 1.00 92.19 102 LYS A N 1
ATOM 731 C CA . LYS A 1 102 ? -11.369 12.752 3.249 1.00 92.19 102 LYS A CA 1
ATOM 732 C C . LYS A 1 102 ? -10.765 11.578 4.042 1.00 92.19 102 LYS A C 1
ATOM 734 O O . LYS A 1 102 ? -11.481 10.981 4.851 1.00 92.19 102 LYS A O 1
ATOM 739 N N . PRO A 1 103 ? -9.473 11.242 3.862 1.00 93.19 103 PRO A N 1
ATOM 740 C CA . PRO A 1 103 ? -8.825 10.209 4.667 1.00 93.19 103 PRO A CA 1
ATOM 741 C C . PRO A 1 103 ? -8.720 10.632 6.136 1.00 93.19 103 PRO A C 1
ATOM 743 O O . PRO A 1 103 ? -8.510 11.807 6.440 1.00 93.19 103 PRO A O 1
ATOM 746 N N . LEU A 1 104 ? -8.815 9.658 7.045 1.00 93.19 104 LEU A N 1
ATOM 747 C CA . LEU A 1 104 ? -8.543 9.843 8.477 1.00 93.19 104 LEU A CA 1
ATOM 748 C C . LEU A 1 104 ? -7.072 10.172 8.707 1.00 93.19 104 LEU A C 1
ATOM 750 O O . LEU A 1 104 ? -6.742 11.009 9.541 1.00 93.19 104 LEU A O 1
ATOM 754 N N . ALA A 1 105 ? -6.197 9.507 7.955 1.00 93.56 105 ALA A N 1
ATOM 755 C CA . ALA A 1 105 ? -4.781 9.808 7.922 1.00 93.56 105 ALA A CA 1
ATOM 756 C C . ALA A 1 105 ? -4.135 9.297 6.640 1.00 93.56 105 ALA A C 1
ATOM 758 O O . ALA A 1 105 ? -4.671 8.436 5.937 1.00 93.56 105 ALA A O 1
ATOM 759 N N . VAL A 1 106 ? -2.931 9.802 6.408 1.00 92.81 106 VAL A N 1
ATOM 760 C CA . VAL A 1 106 ? -2.006 9.318 5.395 1.00 92.81 106 VAL A CA 1
ATOM 761 C C . VAL A 1 106 ? -0.756 8.851 6.128 1.00 92.81 106 VAL A C 1
ATOM 763 O O . VAL A 1 106 ? -0.126 9.622 6.851 1.00 92.81 106 VAL A O 1
ATOM 766 N N . LEU A 1 107 ? -0.446 7.566 6.004 1.00 93.31 107 LEU A N 1
ATOM 767 C CA . LEU A 1 107 ? 0.670 6.921 6.679 1.00 93.31 107 LEU A CA 1
ATOM 768 C C . LEU A 1 107 ? 1.794 6.681 5.683 1.00 93.31 107 LEU A C 1
ATOM 770 O O . LEU A 1 107 ? 1.561 6.124 4.614 1.00 93.31 107 LEU A O 1
ATOM 774 N N . GLN A 1 108 ? 3.014 7.037 6.069 1.00 93.12 108 GLN A N 1
ATOM 775 C CA . GLN A 1 108 ? 4.217 6.602 5.370 1.00 93.12 108 GLN A CA 1
ATOM 776 C C . GLN A 1 108 ? 4.778 5.378 6.089 1.00 93.12 108 GLN A C 1
ATOM 778 O O . GLN A 1 108 ? 5.120 5.429 7.274 1.00 93.12 108 GLN A O 1
ATOM 783 N N . LEU A 1 109 ? 4.828 4.259 5.380 1.00 92.94 109 LEU A N 1
ATOM 784 C CA . LEU A 1 109 ? 5.443 3.023 5.833 1.00 92.94 109 LEU A CA 1
ATOM 785 C C . LEU A 1 109 ? 6.832 2.956 5.202 1.00 92.94 109 LEU A C 1
ATOM 787 O O . LEU A 1 109 ? 6.945 2.857 3.985 1.00 92.94 109 LEU A O 1
ATOM 791 N N . SER A 1 110 ? 7.875 3.043 6.021 1.00 88.38 110 SER A N 1
ATOM 792 C CA . SER A 1 110 ? 9.259 2.805 5.596 1.00 88.38 110 SER A CA 1
ATOM 793 C C . SER A 1 110 ? 9.737 1.472 6.157 1.00 88.38 110 SER A C 1
ATOM 795 O O . SER A 1 110 ? 9.300 1.072 7.241 1.00 88.38 110 SER A O 1
ATOM 797 N N . GLY A 1 111 ? 10.573 0.754 5.402 1.00 71.44 111 GLY A N 1
ATOM 798 C CA . GLY A 1 111 ? 10.859 -0.653 5.677 1.00 71.44 111 GLY A CA 1
ATOM 799 C C . GLY A 1 111 ? 11.250 -0.962 7.127 1.00 71.44 111 GLY A C 1
ATOM 800 O O . GLY A 1 111 ? 11.913 -0.188 7.822 1.00 71.44 111 GLY A O 1
ATOM 801 N N . ALA A 1 112 ? 10.738 -2.103 7.589 1.00 67.69 112 ALA A N 1
ATOM 802 C CA . ALA A 1 112 ? 10.781 -2.626 8.955 1.00 67.69 112 ALA A CA 1
ATOM 803 C C . ALA A 1 112 ? 10.161 -1.750 10.067 1.00 67.69 112 ALA A C 1
ATOM 805 O O . ALA A 1 112 ? 9.965 -2.260 11.174 1.00 67.69 112 ALA A O 1
ATOM 806 N N . ARG A 1 113 ? 9.797 -0.482 9.825 1.00 84.81 113 ARG A N 1
ATOM 807 C CA . ARG A 1 113 ? 9.203 0.387 10.852 1.00 84.81 113 ARG A CA 1
ATOM 808 C C . ARG A 1 113 ? 7.695 0.204 10.951 1.00 84.81 113 ARG A C 1
ATOM 810 O O . ARG A 1 113 ? 6.991 0.028 9.959 1.00 84.81 113 ARG A O 1
ATOM 817 N N . GLN A 1 114 ? 7.200 0.255 12.184 1.00 86.12 114 GLN A N 1
ATOM 818 C CA . GLN A 1 114 ? 5.770 0.295 12.459 1.00 86.12 114 GLN A CA 1
ATOM 819 C C . GLN A 1 114 ? 5.298 1.747 12.507 1.00 86.12 114 GLN A C 1
ATOM 821 O O . GLN A 1 114 ? 5.887 2.562 13.219 1.00 86.12 114 GLN A O 1
ATOM 826 N N . SER A 1 115 ? 4.209 2.050 11.807 1.00 88.69 115 SER A N 1
ATOM 827 C CA . SER A 1 115 ? 3.553 3.357 11.865 1.00 88.69 115 SER A CA 1
ATOM 828 C C . SER A 1 115 ? 2.251 3.225 12.648 1.00 88.69 115 SER A C 1
ATOM 830 O O . SER A 1 115 ? 1.362 2.453 12.281 1.00 88.69 115 SER A O 1
ATOM 832 N N . ALA A 1 116 ? 2.152 3.958 13.757 1.00 87.56 116 ALA A N 1
ATOM 833 C CA . ALA A 1 116 ? 0.937 4.026 14.557 1.00 87.56 116 ALA A CA 1
ATOM 834 C C . ALA A 1 116 ? -0.008 5.078 13.976 1.00 87.56 116 ALA A C 1
ATOM 836 O O . ALA A 1 116 ? 0.407 6.189 13.644 1.00 87.56 116 ALA A O 1
ATOM 837 N N . LEU A 1 117 ? -1.284 4.730 13.874 1.00 86.31 117 LEU A N 1
ATOM 838 C CA . LEU A 1 117 ? -2.307 5.643 13.397 1.00 86.31 117 LEU A CA 1
ATOM 839 C C . LEU A 1 117 ? -2.923 6.384 14.591 1.00 86.31 117 LEU A C 1
ATOM 841 O O . LEU A 1 117 ? -3.732 5.817 15.328 1.00 86.31 117 LEU A O 1
ATOM 845 N N . SER A 1 118 ? -2.524 7.643 14.787 1.00 83.25 118 SER A N 1
ATOM 846 C CA . SER A 1 118 ? -2.990 8.493 15.891 1.00 83.25 118 SER A CA 1
ATOM 847 C C . SER A 1 118 ? -4.515 8.525 15.997 1.00 83.25 118 SER A C 1
ATOM 849 O O . SER A 1 118 ? -5.214 8.653 14.995 1.00 83.25 118 SER A O 1
ATOM 851 N N . GLY A 1 119 ? -5.036 8.410 17.220 1.00 82.19 119 GLY A N 1
ATOM 852 C CA . GLY A 1 119 ? -6.481 8.376 17.471 1.00 82.19 119 GLY A CA 1
ATOM 853 C C . GLY A 1 119 ? -7.160 7.049 17.111 1.00 82.19 119 GLY A C 1
ATOM 854 O O . GLY A 1 119 ? -8.369 6.922 17.279 1.00 82.19 119 GLY A O 1
ATOM 855 N N . THR A 1 120 ? -6.403 6.043 16.664 1.00 82.69 120 THR A N 1
ATOM 856 C CA . THR A 1 120 ? -6.902 4.680 16.458 1.00 82.69 120 THR A CA 1
ATOM 857 C C . THR A 1 120 ? -6.063 3.671 17.236 1.00 82.69 120 THR A C 1
ATOM 859 O O . THR A 1 120 ? -4.938 3.940 17.653 1.00 82.69 120 THR A O 1
ATOM 862 N N . ALA A 1 121 ? -6.605 2.469 17.400 1.00 89.88 121 ALA A N 1
ATOM 863 C CA . ALA A 1 121 ? -5.905 1.341 17.999 1.00 89.88 121 ALA A CA 1
ATOM 864 C C . ALA A 1 121 ? -5.035 0.568 16.986 1.00 89.88 121 ALA A C 1
ATOM 866 O O . ALA A 1 121 ? -4.732 -0.597 17.236 1.00 89.88 121 ALA A O 1
ATOM 867 N N . LEU A 1 122 ? -4.694 1.156 15.829 1.00 93.31 122 LEU A N 1
ATOM 868 C CA . LEU A 1 122 ? -4.045 0.455 14.720 1.00 93.31 122 LEU A CA 1
ATOM 869 C C . LEU A 1 122 ? -2.556 0.791 14.585 1.00 93.31 122 LEU A C 1
ATOM 871 O O . LEU A 1 122 ? -2.135 1.943 14.711 1.00 93.31 122 LEU A O 1
ATOM 875 N N . ARG A 1 123 ? -1.765 -0.231 14.254 1.00 94.44 123 ARG A N 1
ATOM 876 C CA . ARG A 1 123 ? -0.355 -0.121 13.862 1.00 94.44 123 ARG A CA 1
ATOM 877 C C . ARG A 1 123 ? -0.138 -0.879 12.565 1.00 94.44 123 ARG A C 1
ATOM 879 O O . ARG A 1 123 ? -0.534 -2.036 12.468 1.00 94.44 123 ARG A O 1
ATOM 886 N N . LEU A 1 124 ? 0.483 -0.239 11.585 1.00 95.50 124 LEU A N 1
ATOM 887 C CA . LEU A 1 124 ? 0.779 -0.844 10.290 1.00 95.50 124 LEU A CA 1
ATOM 888 C C . LEU A 1 124 ? 2.270 -1.140 10.183 1.00 95.50 124 LEU A C 1
ATOM 890 O O . LEU A 1 124 ? 3.095 -0.355 10.651 1.00 95.50 124 LEU A O 1
ATOM 894 N N . HIS A 1 125 ? 2.606 -2.251 9.542 1.00 94.06 125 HIS A N 1
ATOM 895 C CA . HIS A 1 125 ? 3.977 -2.684 9.308 1.00 94.06 125 HIS A CA 1
ATOM 896 C C . HIS A 1 125 ? 4.128 -3.185 7.876 1.00 94.06 125 HIS A C 1
ATOM 898 O O . HIS A 1 125 ? 3.347 -4.022 7.423 1.00 94.06 125 HIS A O 1
ATOM 904 N N . LEU A 1 126 ? 5.113 -2.647 7.158 1.00 95.25 126 LEU A N 1
ATOM 905 C CA . LEU A 1 126 ? 5.433 -3.081 5.801 1.00 95.25 126 LEU A CA 1
ATOM 906 C C . LEU A 1 126 ? 6.219 -4.396 5.863 1.00 95.25 126 LEU A C 1
ATOM 908 O O . LEU A 1 126 ? 7.266 -4.451 6.508 1.00 95.25 126 LEU A O 1
ATOM 912 N N . LEU A 1 127 ? 5.713 -5.432 5.191 1.00 94.38 127 LEU A N 1
ATOM 913 C CA . LEU A 1 127 ? 6.325 -6.760 5.184 1.00 94.38 127 LEU A CA 1
ATOM 914 C C . LEU A 1 127 ? 7.180 -7.016 3.954 1.00 94.38 127 LEU A C 1
ATOM 916 O O . LEU A 1 127 ? 8.249 -7.600 4.083 1.00 94.38 127 LEU A O 1
ATOM 920 N N . ASP A 1 128 ? 6.676 -6.658 2.776 1.00 93.25 128 ASP A N 1
ATOM 921 C CA . ASP A 1 128 ? 7.310 -7.030 1.516 1.00 93.25 128 ASP A CA 1
ATOM 922 C C . ASP A 1 128 ? 6.868 -6.114 0.370 1.00 93.25 128 ASP A C 1
ATOM 924 O O . ASP A 1 128 ? 5.733 -5.620 0.351 1.00 93.25 128 ASP A O 1
ATOM 928 N N . VAL A 1 129 ? 7.770 -5.915 -0.590 1.00 91.25 129 VAL A N 1
ATOM 929 C CA . VAL A 1 129 ? 7.521 -5.196 -1.840 1.00 91.25 129 VAL A CA 1
ATOM 930 C C . VAL A 1 129 ? 8.149 -5.997 -2.978 1.00 91.25 129 VAL A C 1
ATOM 932 O O . VAL A 1 129 ? 9.360 -5.982 -3.172 1.00 91.25 129 VAL A O 1
ATOM 935 N N . GLU A 1 130 ? 7.314 -6.680 -3.758 1.00 88.94 130 GLU A N 1
ATOM 936 C CA . GLU A 1 130 ? 7.736 -7.316 -5.005 1.00 88.94 130 GLU A CA 1
ATOM 937 C C . GLU A 1 130 ? 7.584 -6.305 -6.141 1.00 88.94 130 GLU A C 1
ATOM 939 O O . GLU A 1 130 ? 6.464 -5.975 -6.537 1.00 88.94 130 GLU A O 1
ATOM 944 N N . ASP A 1 131 ? 8.696 -5.819 -6.683 1.00 84.69 131 ASP A N 1
ATOM 945 C CA . ASP A 1 131 ? 8.697 -4.841 -7.766 1.00 84.69 131 ASP A CA 1
ATOM 946 C C . ASP A 1 131 ? 9.264 -5.442 -9.056 1.00 84.69 131 ASP A C 1
ATOM 948 O O . ASP A 1 131 ? 10.455 -5.724 -9.167 1.00 84.69 131 ASP A O 1
ATOM 952 N N . SER A 1 132 ? 8.392 -5.644 -10.044 1.00 80.56 132 SER A N 1
ATOM 953 C CA . SER A 1 132 ? 8.756 -6.121 -11.386 1.00 80.56 132 SER A CA 1
ATOM 954 C C . SER A 1 132 ? 8.511 -5.070 -12.467 1.00 80.56 132 SER A C 1
ATOM 956 O O . SER A 1 132 ? 8.489 -5.388 -13.652 1.00 80.56 132 SER A O 1
ATOM 958 N N . ARG A 1 133 ? 8.292 -3.810 -12.069 1.00 76.12 133 ARG A N 1
ATOM 959 C CA . ARG A 1 133 ? 7.861 -2.729 -12.966 1.00 76.12 133 ARG A CA 1
ATOM 960 C C . ARG A 1 133 ? 8.916 -2.301 -13.995 1.00 76.12 133 ARG A C 1
ATOM 962 O O . ARG A 1 133 ? 8.568 -1.527 -14.884 1.00 76.12 133 ARG A O 1
ATOM 969 N N . CYS A 1 134 ? 10.170 -2.756 -13.869 1.00 74.88 134 CYS A N 1
ATOM 970 C CA . CYS A 1 134 ? 11.189 -2.610 -14.907 1.00 74.88 134 CYS A CA 1
ATOM 971 C C . CYS A 1 134 ? 11.845 -3.944 -15.278 1.00 74.88 134 CYS A C 1
ATOM 973 O O . CYS A 1 134 ? 12.358 -4.634 -14.392 1.00 74.88 134 CYS A O 1
ATOM 975 N N . PRO A 1 135 ? 11.919 -4.282 -16.579 1.00 68.62 135 PRO A N 1
ATOM 976 C CA . PRO A 1 135 ? 12.748 -5.388 -17.037 1.00 68.62 135 PRO A CA 1
ATOM 977 C C . PRO A 1 135 ? 14.237 -5.104 -16.779 1.00 68.62 135 PRO A C 1
ATOM 979 O O . PRO A 1 135 ? 14.681 -3.957 -16.770 1.00 68.62 135 PRO A O 1
ATOM 982 N N . GLN A 1 136 ? 15.021 -6.170 -16.596 1.00 70.19 136 GLN A N 1
ATOM 983 C CA . GLN A 1 136 ? 16.484 -6.103 -16.453 1.00 70.19 136 GLN A CA 1
ATOM 984 C C . GLN A 1 136 ? 17.211 -6.041 -17.809 1.00 70.19 136 GLN A C 1
ATOM 986 O O . GLN A 1 136 ? 18.378 -6.403 -17.896 1.00 70.19 136 GLN A O 1
ATOM 991 N N . ASP A 1 137 ? 16.530 -5.656 -18.888 1.00 72.25 137 ASP A N 1
ATOM 992 C CA . ASP A 1 137 ? 17.144 -5.552 -20.214 1.00 72.25 137 ASP A CA 1
ATOM 993 C C . ASP A 1 137 ? 17.590 -4.101 -20.469 1.00 72.25 137 ASP A C 1
ATOM 995 O O . ASP A 1 137 ? 16.762 -3.192 -20.365 1.00 72.25 137 ASP A O 1
ATOM 999 N N . PRO A 1 138 ? 18.873 -3.851 -20.803 1.00 68.44 138 PRO A N 1
ATOM 1000 C CA . PRO A 1 138 ? 19.408 -2.488 -20.909 1.00 68.44 138 PRO A CA 1
ATOM 1001 C C . PRO A 1 138 ? 18.901 -1.747 -22.137 1.00 68.44 138 PRO A C 1
ATOM 1003 O O . PRO A 1 138 ? 19.058 -0.532 -22.225 1.00 68.44 138 PRO A O 1
ATOM 1006 N N . LEU A 1 139 ? 18.299 -2.470 -23.078 1.00 72.19 139 LEU A N 1
ATOM 1007 C CA . LEU A 1 139 ? 17.773 -1.937 -24.325 1.00 72.19 139 LEU A CA 1
ATOM 1008 C C . LEU A 1 139 ? 16.295 -1.541 -24.208 1.00 72.19 139 LEU A C 1
ATOM 1010 O O . LEU A 1 139 ? 15.755 -0.926 -25.127 1.00 72.19 139 LEU A O 1
ATOM 1014 N N . VAL A 1 140 ? 15.633 -1.862 -23.091 1.00 65.94 140 VAL A N 1
ATOM 1015 C CA . VAL A 1 140 ? 14.213 -1.571 -22.878 1.00 65.94 140 VAL A CA 1
ATOM 1016 C C . VAL A 1 140 ? 14.074 -0.327 -22.002 1.00 65.94 140 VAL A C 1
ATOM 1018 O O . VAL A 1 140 ? 14.304 -0.357 -20.794 1.00 65.94 140 VAL A O 1
ATOM 1021 N N . SER A 1 141 ? 13.654 0.785 -22.617 1.00 63.03 141 SER A N 1
ATOM 1022 C CA . SER A 1 141 ? 13.117 1.926 -21.865 1.00 63.03 141 SER A CA 1
ATOM 1023 C C . SER A 1 141 ? 11.978 1.422 -20.982 1.00 63.03 141 SER A C 1
ATOM 1025 O O . SER A 1 141 ? 11.218 0.562 -21.420 1.00 63.03 141 SER A O 1
ATOM 1027 N N . CYS A 1 142 ? 11.868 1.921 -19.751 1.00 66.94 142 CYS A N 1
ATOM 1028 C CA . CYS A 1 142 ? 10.954 1.383 -18.747 1.00 66.94 142 CYS A CA 1
ATOM 1029 C C . CYS A 1 142 ? 9.699 2.264 -18.552 1.00 66.94 142 CYS A C 1
ATOM 1031 O O . CYS A 1 142 ? 9.592 2.979 -17.551 1.00 66.94 142 CYS A O 1
ATOM 1033 N N . PRO A 1 143 ? 8.715 2.246 -19.475 1.00 58.03 143 PRO A N 1
ATOM 1034 C CA . PRO A 1 143 ? 7.416 2.849 -19.240 1.00 58.03 143 PRO A CA 1
ATOM 1035 C C . PRO A 1 143 ? 6.571 1.883 -18.401 1.00 58.03 143 PRO A C 1
ATOM 1037 O O . PRO A 1 143 ? 5.797 1.115 -18.953 1.00 58.03 143 PRO A O 1
ATOM 1040 N N . TRP A 1 144 ? 6.739 1.888 -17.072 1.00 60.41 144 TRP A N 1
ATOM 1041 C CA . TRP A 1 144 ? 5.845 1.207 -16.110 1.00 60.41 144 TRP A CA 1
ATOM 1042 C C . TRP A 1 144 ? 5.408 -0.219 -16.517 1.00 60.41 144 TRP A C 1
ATOM 1044 O O . TRP A 1 144 ? 4.259 -0.612 -16.317 1.00 60.41 144 TRP A O 1
ATOM 1054 N N . ALA A 1 145 ? 6.307 -0.992 -17.126 1.00 58.19 145 A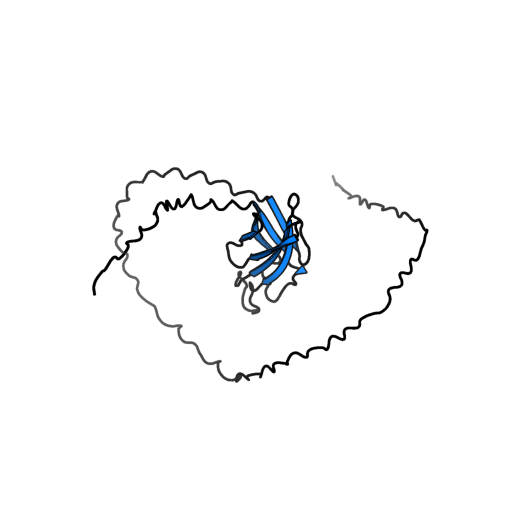LA A N 1
ATOM 1055 C CA . ALA A 1 145 ? 5.988 -2.300 -17.673 1.00 58.19 145 ALA A CA 1
ATOM 1056 C C . ALA A 1 145 ? 6.191 -3.356 -16.584 1.00 58.19 145 ALA A C 1
ATOM 1058 O O . ALA A 1 145 ? 7.312 -3.780 -16.324 1.00 58.19 145 ALA A O 1
ATOM 1059 N N . GLY A 1 146 ? 5.107 -3.770 -15.928 1.00 70.94 146 GLY A N 1
ATOM 1060 C CA . GLY A 1 146 ? 5.136 -4.849 -14.941 1.00 70.94 146 GLY A CA 1
ATOM 1061 C C . GLY A 1 146 ? 4.130 -4.652 -13.816 1.00 70.94 146 GLY A C 1
ATOM 1062 O O . GLY A 1 146 ? 3.208 -3.844 -13.916 1.00 70.94 146 GLY A O 1
ATOM 1063 N N . PHE A 1 147 ? 4.308 -5.408 -12.736 1.00 78.62 147 PHE A N 1
ATOM 1064 C CA . PHE A 1 147 ? 3.464 -5.327 -11.547 1.00 78.62 147 PHE A CA 1
ATOM 1065 C C . PHE A 1 147 ? 4.291 -4.975 -10.314 1.00 78.62 147 PHE A C 1
ATOM 1067 O O . PHE A 1 147 ? 5.470 -5.321 -10.207 1.00 78.62 147 PHE A O 1
ATOM 1074 N N . VAL A 1 148 ? 3.642 -4.319 -9.359 1.00 86.38 148 VAL A N 1
ATOM 1075 C CA . VAL A 1 148 ? 4.162 -4.152 -8.007 1.00 86.38 148 VAL A CA 1
ATOM 1076 C C . VAL A 1 148 ? 3.187 -4.799 -7.042 1.00 86.38 148 VAL A C 1
ATOM 1078 O O . VAL A 1 148 ? 1.982 -4.569 -7.147 1.00 86.38 148 VAL A O 1
ATOM 1081 N N . LYS A 1 149 ? 3.693 -5.627 -6.129 1.00 91.56 149 LYS A N 1
ATOM 1082 C CA . LYS A 1 149 ? 2.906 -6.165 -5.023 1.00 91.56 149 LYS A CA 1
ATOM 1083 C C . LYS A 1 149 ? 3.462 -5.653 -3.714 1.00 91.56 149 LYS A C 1
ATOM 1085 O O . LYS A 1 149 ? 4.619 -5.892 -3.398 1.00 91.56 149 LYS A O 1
ATOM 1090 N N . VAL A 1 150 ? 2.621 -4.988 -2.942 1.00 93.44 150 VAL A N 1
ATOM 1091 C CA . VAL A 1 150 ? 2.948 -4.516 -1.601 1.00 93.44 150 VAL A CA 1
ATOM 1092 C C . VAL A 1 150 ? 2.184 -5.369 -0.605 1.00 93.44 150 VAL A C 1
ATOM 1094 O O . VAL A 1 150 ? 0.968 -5.533 -0.736 1.00 93.44 150 VAL A O 1
ATOM 1097 N N . ARG A 1 151 ? 2.884 -5.905 0.394 1.00 95.44 151 ARG A N 1
ATOM 1098 C CA . ARG A 1 151 ? 2.288 -6.646 1.506 1.00 95.44 151 ARG A CA 1
ATOM 1099 C C . ARG A 1 151 ? 2.589 -5.924 2.808 1.00 95.44 151 ARG A C 1
ATOM 1101 O O . ARG A 1 151 ? 3.732 -5.564 3.085 1.00 95.44 151 ARG A O 1
ATOM 1108 N N . ALA A 1 152 ? 1.567 -5.746 3.628 1.00 95.81 152 ALA A N 1
ATOM 1109 C CA . ALA A 1 152 ? 1.696 -5.182 4.964 1.00 95.81 152 ALA A CA 1
ATOM 1110 C C . ALA A 1 152 ? 0.865 -5.995 5.957 1.00 95.81 152 ALA A C 1
ATOM 1112 O O . ALA A 1 152 ? 0.006 -6.783 5.568 1.00 95.81 152 ALA A O 1
ATOM 1113 N N . ILE A 1 153 ? 1.105 -5.793 7.245 1.00 96.06 153 ILE A N 1
ATOM 1114 C CA . ILE A 1 153 ? 0.224 -6.267 8.312 1.00 96.06 153 ILE A CA 1
ATOM 1115 C C . ILE A 1 153 ? -0.276 -5.088 9.121 1.00 96.06 153 ILE A C 1
ATOM 1117 O O . ILE A 1 153 ? 0.434 -4.107 9.342 1.00 96.06 153 ILE A O 1
ATOM 1121 N N . VAL A 1 154 ? -1.518 -5.199 9.569 1.00 96.31 154 VAL A N 1
ATOM 1122 C CA . VAL A 1 154 ? -2.119 -4.283 10.523 1.00 96.31 154 VAL A CA 1
ATOM 1123 C C . VAL A 1 154 ? -2.369 -5.026 11.827 1.00 96.31 154 VAL A C 1
ATOM 1125 O O . VAL A 1 154 ? -3.002 -6.081 11.854 1.00 96.31 154 VAL A O 1
ATOM 1128 N N . HIS A 1 155 ? -1.852 -4.462 12.910 1.00 96.12 155 HIS A N 1
ATOM 1129 C CA . HIS A 1 155 ? -2.095 -4.890 14.276 1.00 96.12 155 HIS A CA 1
ATOM 1130 C C . HIS A 1 155 ? -3.106 -3.957 14.919 1.00 96.12 155 HIS A C 1
ATOM 1132 O O . HIS A 1 155 ? -3.015 -2.735 14.778 1.00 96.12 155 HIS A O 1
ATOM 1138 N N . ARG A 1 156 ? -4.031 -4.531 15.678 1.00 95.19 156 ARG A N 1
ATOM 1139 C CA . ARG A 1 156 ? -4.938 -3.798 16.553 1.00 95.19 156 ARG A CA 1
ATOM 1140 C C . ARG A 1 156 ? -4.481 -3.938 18.008 1.00 95.19 156 ARG A C 1
ATOM 1142 O O . ARG A 1 156 ? -3.813 -4.905 18.364 1.00 95.19 156 ARG A O 1
ATOM 1149 N N . ALA A 1 157 ? -4.810 -2.963 18.855 1.00 91.75 157 ALA A N 1
ATOM 1150 C CA . ALA A 1 157 ? -4.367 -2.932 20.254 1.00 91.75 157 ALA A CA 1
ATOM 1151 C C . ALA A 1 157 ? -4.854 -4.123 21.102 1.00 91.75 157 ALA A C 1
ATOM 1153 O O . ALA A 1 157 ? -4.252 -4.416 22.129 1.00 91.75 157 ALA A O 1
ATOM 1154 N N . ASP A 1 158 ? -5.904 -4.822 20.669 1.00 93.94 158 ASP A N 1
ATOM 1155 C CA . ASP A 1 158 ? -6.389 -6.063 21.286 1.00 93.94 158 ASP A CA 1
ATOM 1156 C C . ASP A 1 158 ? -5.596 -7.313 20.854 1.00 93.94 158 ASP A C 1
ATOM 1158 O O . ASP A 1 158 ? -5.950 -8.429 21.221 1.00 93.94 158 ASP A O 1
ATOM 1162 N N . GLY A 1 159 ? -4.539 -7.138 20.057 1.00 94.62 159 GLY A N 1
ATOM 1163 C CA . GLY A 1 159 ? -3.692 -8.215 19.552 1.00 94.62 159 GLY A CA 1
ATOM 1164 C C . GLY A 1 159 ? -4.165 -8.826 18.234 1.00 94.62 159 GLY A C 1
ATOM 1165 O O . GLY A 1 159 ? -3.456 -9.668 17.685 1.00 94.62 159 GLY A O 1
ATOM 1166 N N . ALA A 1 160 ? -5.312 -8.408 17.684 1.00 96.06 160 ALA A N 1
ATOM 1167 C CA . ALA A 1 160 ? -5.764 -8.913 16.392 1.00 96.06 160 ALA A CA 1
ATOM 1168 C C . ALA A 1 160 ? -4.814 -8.478 15.262 1.00 96.06 160 ALA A C 1
ATOM 1170 O O . ALA A 1 160 ? -4.350 -7.335 15.225 1.00 96.06 160 ALA A O 1
ATOM 1171 N N . VAL A 1 161 ? -4.554 -9.385 14.317 1.00 96.94 161 VAL A N 1
ATOM 1172 C CA . VAL A 1 161 ? -3.657 -9.156 13.173 1.00 96.94 161 VAL A CA 1
ATOM 1173 C C . VAL A 1 161 ? -4.389 -9.456 11.871 1.00 96.94 161 VAL A C 1
ATOM 1175 O O . VAL A 1 161 ? -5.090 -10.461 11.774 1.00 96.94 161 VAL A O 1
ATOM 1178 N N . ALA A 1 162 ? -4.221 -8.595 10.868 1.00 96.88 162 ALA A N 1
ATOM 1179 C CA . ALA A 1 162 ? -4.711 -8.828 9.513 1.00 96.88 162 ALA A CA 1
ATOM 1180 C C . ALA A 1 162 ? -3.631 -8.494 8.478 1.00 96.88 162 ALA A C 1
ATOM 1182 O O . ALA A 1 162 ? -2.865 -7.545 8.650 1.00 96.88 162 ALA A O 1
ATOM 1183 N N . GLY A 1 163 ? -3.571 -9.279 7.402 1.00 95.81 163 GLY A N 1
ATOM 1184 C CA . GLY A 1 163 ? -2.715 -9.004 6.249 1.00 95.81 163 GLY A CA 1
ATOM 1185 C C . GLY A 1 163 ? -3.388 -8.042 5.271 1.00 95.81 163 GLY A C 1
ATOM 1186 O O . GLY A 1 163 ? -4.589 -8.136 5.030 1.00 95.81 163 GLY A O 1
ATOM 1187 N N . LEU A 1 164 ? -2.599 -7.141 4.695 1.00 95.00 164 LEU A N 1
ATOM 1188 C CA . LEU A 1 164 ? -2.978 -6.216 3.631 1.00 95.00 164 LEU A CA 1
ATOM 1189 C C . LEU A 1 164 ? -2.148 -6.538 2.385 1.00 95.00 164 LEU A C 1
ATOM 1191 O O . LEU A 1 164 ? -0.957 -6.846 2.495 1.00 95.00 164 LEU A O 1
ATOM 1195 N N . GLY A 1 165 ? -2.767 -6.469 1.207 1.00 93.94 165 GLY A N 1
ATOM 1196 C CA . GLY A 1 165 ? -2.124 -6.831 -0.051 1.00 93.94 165 GLY A CA 1
ATOM 1197 C C . GLY A 1 165 ? -2.610 -5.970 -1.208 1.00 93.94 165 GLY A C 1
ATOM 1198 O O . GLY A 1 165 ? -3.801 -5.927 -1.501 1.00 93.94 165 GLY A O 1
ATOM 1199 N N . TRP A 1 166 ? -1.677 -5.329 -1.905 1.00 94.38 166 TRP A N 1
ATOM 1200 C CA . TRP A 1 166 ? -1.960 -4.471 -3.054 1.00 94.38 166 TRP A CA 1
ATOM 1201 C C . TRP A 1 166 ? -1.150 -4.943 -4.252 1.00 94.38 166 TRP A C 1
ATOM 1203 O O . TRP A 1 166 ? 0.069 -4.952 -4.169 1.00 94.38 166 TRP A O 1
ATOM 1213 N N . GLY A 1 167 ? -1.803 -5.344 -5.347 1.00 84.50 167 GLY A N 1
ATOM 1214 C CA . GLY A 1 167 ? -1.114 -5.908 -6.521 1.00 84.50 167 GLY A CA 1
ATOM 1215 C C . GLY A 1 167 ? -1.660 -5.484 -7.885 1.00 84.50 167 GLY A C 1
ATOM 1216 O O . GLY A 1 167 ? -0.953 -5.587 -8.883 1.00 84.50 167 GLY A O 1
ATOM 1217 N N . ALA A 1 168 ? -2.899 -4.995 -7.940 1.00 71.75 168 ALA A N 1
ATOM 1218 C CA . ALA A 1 168 ? -3.519 -4.461 -9.146 1.00 71.75 168 ALA A CA 1
ATOM 1219 C C . ALA A 1 168 ? -4.488 -3.329 -8.768 1.00 71.75 168 ALA A C 1
ATOM 1221 O O . ALA A 1 168 ? -5.053 -3.366 -7.670 1.00 71.75 168 ALA A O 1
ATOM 1222 N N . PRO A 1 169 ? -4.705 -2.336 -9.648 1.00 70.44 169 PRO A N 1
ATOM 1223 C CA . PRO A 1 169 ? -5.746 -1.342 -9.445 1.00 70.44 169 PRO A CA 1
ATOM 1224 C C . PRO A 1 169 ? -7.140 -1.997 -9.345 1.00 70.44 169 PRO A C 1
ATOM 1226 O O . PRO A 1 169 ? -7.424 -2.922 -10.109 1.00 70.44 169 PRO A O 1
ATOM 1229 N N . PRO A 1 170 ? -8.034 -1.499 -8.472 1.00 72.88 170 PRO A N 1
ATOM 1230 C CA . PRO A 1 170 ? -7.794 -0.452 -7.482 1.00 72.88 170 PRO A CA 1
ATOM 1231 C C . PRO A 1 170 ? -6.965 -0.983 -6.301 1.00 72.88 170 PRO A C 1
ATOM 1233 O O . PRO A 1 170 ? -7.292 -2.012 -5.716 1.00 72.88 170 PRO A O 1
ATOM 1236 N N . TYR A 1 171 ? -5.906 -0.262 -5.918 1.00 89.19 171 TYR A N 1
ATOM 1237 C CA . TYR A 1 171 ? -5.016 -0.670 -4.830 1.00 89.19 171 TYR A CA 1
ATOM 1238 C C . TYR A 1 171 ? -5.641 -0.385 -3.458 1.00 89.19 171 TYR A C 1
ATOM 1240 O O . TYR A 1 171 ? -5.238 0.520 -2.727 1.00 89.19 171 TYR A O 1
ATOM 1248 N N . VAL A 1 172 ? -6.641 -1.187 -3.101 1.00 93.56 172 VAL A N 1
ATOM 1249 C CA . VAL A 1 172 ? -7.416 -1.066 -1.867 1.00 93.56 172 VAL A CA 1
ATOM 1250 C C . VAL A 1 172 ? -7.405 -2.394 -1.110 1.00 93.56 172 VAL A C 1
ATOM 1252 O O . VAL A 1 172 ? -7.451 -3.463 -1.709 1.00 93.56 172 VAL A O 1
ATOM 1255 N N . SER A 1 173 ? -7.339 -2.328 0.215 1.00 94.31 173 SER A N 1
ATOM 1256 C CA . SER A 1 173 ? -7.522 -3.461 1.126 1.00 94.31 173 SER A CA 1
ATOM 1257 C C . SER A 1 173 ? -8.385 -3.023 2.305 1.00 94.31 173 SER A C 1
ATOM 1259 O O . SER A 1 173 ? -8.308 -1.869 2.713 1.00 94.31 173 SER A O 1
ATOM 1261 N N . ASP A 1 174 ? -9.165 -3.930 2.885 1.00 94.44 174 ASP A N 1
ATOM 1262 C CA . ASP A 1 174 ? -10.021 -3.638 4.038 1.00 94.44 174 ASP A CA 1
ATOM 1263 C C . ASP A 1 174 ? -9.636 -4.518 5.232 1.00 94.44 174 ASP A C 1
ATOM 1265 O O . ASP A 1 174 ? -9.430 -5.722 5.089 1.00 94.44 174 ASP A O 1
ATOM 1269 N N . ALA A 1 175 ? -9.560 -3.929 6.426 1.00 94.81 175 ALA A N 1
ATOM 1270 C CA . ALA A 1 175 ? -9.338 -4.664 7.670 1.00 94.81 175 ALA A CA 1
ATOM 1271 C C . ALA A 1 175 ? -9.880 -3.890 8.876 1.00 94.81 175 ALA A C 1
ATOM 1273 O O . ALA A 1 175 ? -9.809 -2.666 8.935 1.00 94.81 175 ALA A O 1
ATOM 1274 N N . PHE A 1 176 ? -10.424 -4.609 9.862 1.00 94.25 176 PHE A N 1
ATOM 1275 C CA . PHE A 1 176 ? -10.911 -4.044 11.131 1.00 94.25 176 PHE A CA 1
ATOM 1276 C C . PHE A 1 176 ? -11.896 -2.866 11.004 1.00 94.25 176 PHE A C 1
ATOM 1278 O O . PHE A 1 176 ? -11.955 -2.019 11.892 1.00 94.25 176 PHE A O 1
ATOM 1285 N N . GLY A 1 177 ? -12.684 -2.812 9.924 1.00 92.88 177 GLY A N 1
ATOM 1286 C CA . GLY A 1 177 ? -13.614 -1.706 9.672 1.00 92.88 177 GLY A CA 1
ATOM 1287 C C . GLY A 1 177 ? -12.950 -0.441 9.119 1.00 92.88 177 GLY A C 1
ATOM 1288 O O . GLY A 1 177 ? -13.544 0.633 9.189 1.00 92.88 177 GLY A O 1
ATOM 1289 N N . TYR A 1 178 ? -11.748 -0.563 8.556 1.00 95.19 178 TYR A N 1
ATOM 1290 C CA . TYR A 1 178 ? -11.035 0.497 7.850 1.00 95.19 178 TYR A CA 1
ATOM 1291 C C . TYR A 1 178 ? -10.710 0.061 6.426 1.00 95.19 178 TYR A C 1
ATOM 1293 O O . TYR A 1 178 ? -10.442 -1.117 6.179 1.00 95.19 178 TYR A O 1
ATOM 1301 N N . ARG A 1 179 ? -10.697 1.039 5.522 1.00 94.88 179 ARG A N 1
ATOM 1302 C CA . ARG A 1 179 ? -10.255 0.897 4.137 1.00 94.88 179 ARG A CA 1
ATOM 1303 C C . ARG A 1 179 ? -8.872 1.518 3.990 1.00 94.88 179 ARG A C 1
ATOM 1305 O O . ARG A 1 179 ? -8.677 2.687 4.316 1.00 94.88 179 ARG A O 1
ATOM 1312 N N . PHE A 1 180 ? -7.933 0.745 3.471 1.00 95.69 180 PHE A N 1
ATOM 1313 C CA . PHE A 1 180 ? -6.544 1.120 3.248 1.00 95.69 180 PHE A CA 1
ATOM 1314 C C . PHE A 1 180 ? -6.290 1.235 1.751 1.00 95.69 180 PHE A C 1
ATOM 1316 O O . PHE A 1 180 ? -6.338 0.247 1.017 1.00 95.69 180 PHE A O 1
ATOM 1323 N N . GLU A 1 181 ? -6.021 2.448 1.294 1.00 95.38 181 GLU A N 1
ATOM 1324 C CA . GLU A 1 181 ? -5.727 2.745 -0.100 1.00 95.38 181 GLU A CA 1
ATOM 1325 C C . GLU A 1 181 ? -4.246 3.058 -0.257 1.00 95.38 181 GLU A C 1
ATOM 1327 O O . GLU A 1 181 ? -3.730 4.009 0.330 1.00 95.38 181 GLU A O 1
ATOM 1332 N N . LEU A 1 182 ? -3.566 2.260 -1.069 1.00 94.81 182 LEU A N 1
ATOM 1333 C CA . LEU A 1 182 ? -2.189 2.511 -1.452 1.00 94.81 182 LEU A CA 1
ATOM 1334 C C . LEU A 1 182 ? -2.152 3.690 -2.432 1.00 94.81 182 LEU A C 1
ATOM 1336 O O . LEU A 1 182 ? -2.690 3.609 -3.537 1.00 94.81 182 LEU A O 1
ATOM 1340 N N . ARG A 1 183 ? -1.518 4.788 -2.017 1.00 93.06 183 ARG A N 1
ATOM 1341 C CA . ARG A 1 183 ? -1.422 6.037 -2.784 1.00 93.06 183 ARG A CA 1
ATOM 1342 C C . ARG A 1 183 ? -0.162 6.098 -3.627 1.00 93.06 183 ARG A C 1
ATOM 1344 O O . ARG A 1 183 ? -0.225 6.474 -4.794 1.00 93.06 183 ARG A O 1
ATOM 1351 N N . SER A 1 184 ? 0.978 5.737 -3.046 1.00 91.38 184 SER A N 1
ATOM 1352 C CA . SER A 1 184 ? 2.262 5.811 -3.736 1.00 91.38 184 SER A CA 1
ATOM 1353 C C . SER A 1 184 ? 3.271 4.808 -3.182 1.00 91.38 184 SER A C 1
ATOM 1355 O O . SER A 1 184 ? 3.147 4.312 -2.062 1.00 91.38 184 SER A O 1
ATOM 1357 N N . ILE A 1 185 ? 4.273 4.500 -4.006 1.00 90.88 185 ILE A N 1
ATOM 1358 C CA . ILE A 1 185 ? 5.434 3.686 -3.649 1.00 90.88 185 ILE A CA 1
ATOM 1359 C C . ILE A 1 185 ? 6.667 4.407 -4.187 1.00 90.88 185 ILE A C 1
ATOM 1361 O O . ILE A 1 185 ? 6.750 4.677 -5.389 1.00 90.88 185 ILE A O 1
ATOM 1365 N N . TYR A 1 186 ? 7.622 4.680 -3.307 1.00 90.38 186 TYR A N 1
ATOM 1366 C CA . TYR A 1 186 ? 8.928 5.241 -3.622 1.00 90.38 186 TYR A CA 1
ATOM 1367 C C . TYR A 1 186 ? 10.035 4.287 -3.131 1.00 90.38 186 TYR A C 1
ATOM 1369 O O . TYR A 1 186 ? 9.867 3.722 -2.059 1.00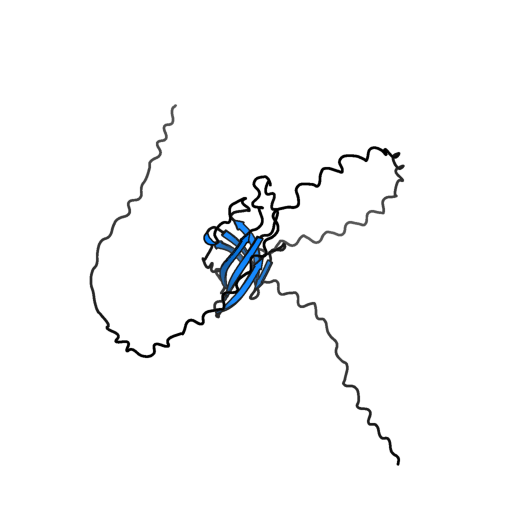 90.38 186 TYR A O 1
ATOM 1377 N N . PRO A 1 187 ? 11.159 4.108 -3.847 1.00 88.62 187 PRO A N 1
ATOM 1378 C CA . PRO A 1 187 ? 11.419 4.649 -5.172 1.00 88.62 187 PRO A CA 1
ATOM 1379 C C . PRO A 1 187 ? 10.442 4.101 -6.221 1.00 88.62 187 PRO A C 1
ATOM 1381 O O . PRO A 1 187 ? 9.852 3.026 -6.087 1.00 88.62 187 PRO A O 1
ATOM 1384 N N . GLY A 1 188 ? 10.241 4.897 -7.270 1.00 82.94 188 GLY A N 1
ATOM 1385 C CA . GLY A 1 188 ? 9.560 4.433 -8.471 1.00 82.94 188 GLY A CA 1
ATOM 1386 C C . GLY A 1 188 ? 10.349 3.315 -9.171 1.00 82.94 188 GLY A C 1
ATOM 1387 O O . GLY A 1 188 ? 11.466 2.996 -8.757 1.00 82.94 188 GLY A O 1
ATOM 1388 N N . PRO A 1 189 ? 9.789 2.738 -10.241 1.00 76.44 189 PRO A N 1
ATOM 1389 C CA . PRO A 1 189 ? 10.436 1.667 -10.991 1.00 76.44 189 PRO A CA 1
ATOM 1390 C C . PRO A 1 189 ? 11.803 2.107 -11.536 1.00 76.44 189 PRO A C 1
ATOM 1392 O O . PRO A 1 189 ? 11.925 3.178 -12.133 1.00 76.44 189 PRO A O 1
ATOM 1395 N N . ARG A 1 190 ? 12.844 1.296 -11.310 1.00 75.06 190 ARG A N 1
ATOM 1396 C CA . ARG A 1 190 ? 14.216 1.550 -11.776 1.00 75.06 190 ARG A CA 1
ATOM 1397 C C . ARG A 1 190 ? 14.753 0.316 -12.492 1.00 75.06 190 ARG A C 1
ATOM 1399 O O . ARG A 1 190 ? 14.689 -0.786 -11.958 1.00 75.06 190 ARG A O 1
ATOM 1406 N N . ALA A 1 191 ? 15.307 0.497 -13.688 1.00 71.69 191 ALA A N 1
ATOM 1407 C CA . ALA A 1 191 ? 15.997 -0.585 -14.381 1.00 71.69 191 ALA A CA 1
ATOM 1408 C C . ALA A 1 191 ? 17.236 -1.010 -13.573 1.00 71.69 191 ALA A C 1
ATOM 1410 O O . ALA A 1 191 ? 17.941 -0.156 -13.038 1.00 71.69 191 ALA A O 1
ATOM 1411 N N . PHE A 1 192 ? 17.494 -2.319 -13.490 1.00 72.00 192 PHE A N 1
ATOM 1412 C CA . PHE A 1 192 ? 18.670 -2.921 -12.826 1.00 72.00 192 PHE A CA 1
ATOM 1413 C C . PHE A 1 192 ? 18.824 -2.705 -11.324 1.00 72.00 192 PHE A C 1
ATOM 1415 O O . PHE A 1 192 ? 19.806 -3.165 -10.742 1.00 72.00 192 PHE A O 1
ATOM 1422 N N . VAL A 1 193 ? 17.875 -2.034 -10.681 1.00 77.81 193 VAL A N 1
ATOM 1423 C CA . VAL A 1 193 ? 17.921 -1.780 -9.245 1.00 77.81 193 VAL A CA 1
ATOM 1424 C C . VAL A 1 193 ? 16.742 -2.499 -8.623 1.00 77.81 193 VAL A C 1
ATOM 1426 O O . VAL A 1 193 ? 15.600 -2.205 -8.955 1.00 77.81 193 VAL A O 1
ATOM 1429 N N . ASN A 1 194 ? 17.033 -3.435 -7.723 1.00 79.75 194 ASN A N 1
ATOM 1430 C CA . ASN A 1 194 ? 16.040 -4.001 -6.822 1.00 79.75 194 ASN A CA 1
ATOM 1431 C C . ASN A 1 194 ? 16.302 -3.402 -5.431 1.00 79.75 194 ASN A C 1
ATOM 1433 O O . ASN A 1 194 ? 17.224 -3.869 -4.752 1.00 79.75 194 ASN A O 1
ATOM 1437 N N . PRO A 1 195 ? 15.608 -2.307 -5.062 1.00 84.69 195 PRO A N 1
ATOM 1438 C CA . PRO A 1 195 ? 15.778 -1.670 -3.766 1.00 84.69 195 PRO A CA 1
ATOM 1439 C C . PRO A 1 195 ? 15.516 -2.674 -2.649 1.00 84.69 195 PRO A C 1
ATOM 1441 O O . PRO A 1 195 ? 14.655 -3.549 -2.762 1.00 84.69 195 PRO A O 1
ATOM 1444 N N . ARG A 1 196 ? 16.245 -2.547 -1.545 1.00 89.50 196 ARG A N 1
ATOM 1445 C CA . ARG A 1 196 ? 15.929 -3.333 -0.350 1.00 89.50 196 ARG A CA 1
ATOM 1446 C C . ARG A 1 196 ? 14.619 -2.845 0.265 1.00 89.50 196 ARG A C 1
ATOM 1448 O O . ARG A 1 196 ? 14.220 -1.700 0.056 1.00 89.50 196 ARG A O 1
ATOM 1455 N N . LEU A 1 197 ? 13.964 -3.684 1.067 1.00 90.25 197 LEU A N 1
ATOM 1456 C CA . LEU A 1 197 ? 12.697 -3.327 1.715 1.00 90.25 197 LEU A CA 1
ATOM 1457 C C . LEU A 1 197 ? 12.808 -2.027 2.532 1.00 90.25 197 LEU A C 1
ATOM 1459 O O . LEU A 1 197 ? 11.879 -1.224 2.545 1.00 90.25 197 LEU A O 1
ATOM 1463 N N . GLU A 1 198 ? 13.951 -1.798 3.182 1.00 91.81 198 GLU A N 1
ATOM 1464 C CA . GLU A 1 198 ? 14.242 -0.609 3.997 1.00 91.81 198 GLU A CA 1
ATOM 1465 C C . GLU A 1 198 ? 14.342 0.683 3.180 1.00 91.81 198 GLU A C 1
ATOM 1467 O O . GLU A 1 198 ? 14.183 1.772 3.730 1.00 91.81 198 GLU A O 1
ATOM 1472 N N . GLU A 1 199 ? 14.589 0.571 1.877 1.00 91.19 199 GLU A N 1
ATOM 1473 C CA . GLU A 1 199 ? 14.685 1.701 0.953 1.00 91.19 199 GLU A CA 1
ATOM 1474 C C . GLU A 1 199 ? 13.315 2.109 0.399 1.00 91.19 199 GLU A C 1
ATOM 1476 O O . GLU A 1 199 ? 13.181 3.195 -0.171 1.00 91.19 199 GLU A O 1
ATOM 1481 N N . TYR A 1 200 ? 12.294 1.263 0.577 1.00 91.75 200 TYR A N 1
ATOM 1482 C CA . TYR A 1 200 ? 10.936 1.577 0.169 1.00 91.75 200 TYR A CA 1
ATOM 1483 C C . TYR A 1 200 ? 10.219 2.460 1.195 1.00 91.75 200 TYR A C 1
ATOM 1485 O O . TYR A 1 200 ? 10.211 2.191 2.398 1.00 91.75 200 TYR A O 1
ATOM 1493 N N . THR A 1 201 ? 9.531 3.471 0.671 1.00 93.12 201 THR A N 1
ATOM 1494 C CA . THR A 1 201 ? 8.519 4.272 1.354 1.00 93.12 201 THR A CA 1
ATOM 1495 C C . THR A 1 201 ? 7.193 4.081 0.636 1.00 93.12 201 THR A C 1
ATOM 1497 O O . THR A 1 201 ? 7.060 4.375 -0.553 1.00 93.12 201 THR A O 1
ATOM 1500 N N . VAL A 1 202 ? 6.199 3.600 1.370 1.00 94.00 202 VAL A N 1
ATOM 1501 C CA . VAL A 1 202 ? 4.850 3.345 0.875 1.00 94.00 202 VAL A CA 1
ATOM 1502 C C . VAL A 1 202 ? 3.879 4.302 1.548 1.00 94.00 202 VAL A C 1
ATOM 1504 O O . VAL A 1 202 ? 3.821 4.361 2.774 1.00 94.00 202 VAL A O 1
ATOM 1507 N N . GLU A 1 203 ? 3.093 5.031 0.761 1.00 94.50 203 GLU A N 1
ATOM 1508 C CA . GLU A 1 203 ? 2.055 5.915 1.282 1.00 94.50 203 GLU A CA 1
ATOM 1509 C C . GLU A 1 203 ? 0.692 5.221 1.257 1.00 94.50 203 GLU A C 1
ATOM 1511 O O . GLU A 1 203 ? 0.213 4.799 0.201 1.00 94.50 203 GLU A O 1
ATOM 1516 N N . VAL A 1 204 ? 0.054 5.117 2.422 1.00 95.38 204 VAL A N 1
ATOM 1517 C CA . VAL A 1 204 ? -1.257 4.485 2.595 1.00 95.38 204 VAL A CA 1
ATOM 1518 C C . VAL A 1 204 ? -2.231 5.488 3.197 1.00 95.38 204 VAL A C 1
ATOM 1520 O O . VAL A 1 204 ? -2.044 5.960 4.318 1.00 95.38 204 VAL A O 1
ATOM 1523 N N . ALA A 1 205 ? -3.302 5.789 2.470 1.00 95.19 205 ALA A N 1
ATOM 1524 C CA . ALA A 1 205 ? -4.425 6.558 2.983 1.00 95.19 205 ALA A CA 1
ATOM 1525 C C . ALA A 1 205 ? -5.416 5.628 3.691 1.00 95.19 205 ALA A C 1
ATOM 1527 O O . ALA A 1 205 ? -5.791 4.580 3.163 1.00 95.19 205 ALA A O 1
ATOM 1528 N N . VAL A 1 206 ? -5.850 6.017 4.888 1.00 95.25 206 VAL A N 1
ATOM 1529 C CA . VAL A 1 206 ? -6.779 5.236 5.709 1.00 95.25 206 VAL A CA 1
ATOM 1530 C C . VAL A 1 206 ? -8.122 5.944 5.773 1.00 95.25 206 VAL A C 1
ATOM 1532 O O . VAL A 1 206 ? -8.197 7.120 6.121 1.00 95.25 206 VAL A O 1
ATOM 1535 N N . PHE A 1 207 ? -9.191 5.215 5.487 1.00 94.81 207 PHE A N 1
ATOM 1536 C CA . PHE A 1 207 ? -10.570 5.687 5.543 1.00 94.81 207 PHE A CA 1
ATOM 1537 C C . PHE A 1 207 ? -11.359 4.836 6.537 1.00 94.81 207 PHE A C 1
ATOM 1539 O O . PHE A 1 207 ? -11.045 3.652 6.707 1.00 94.81 207 PHE A O 1
ATOM 1546 N N . PRO A 1 208 ? -12.412 5.380 7.176 1.00 93.12 208 PRO A N 1
ATOM 1547 C CA . PRO A 1 208 ? -13.388 4.507 7.805 1.00 93.12 208 PRO A CA 1
ATOM 1548 C C . PRO A 1 208 ? -13.967 3.617 6.704 1.00 93.12 208 PRO A C 1
ATOM 1550 O O . PRO A 1 208 ? -14.265 4.107 5.610 1.00 93.12 208 PRO A O 1
ATOM 1553 N N . ALA A 1 209 ? -14.119 2.317 6.957 1.00 87.81 209 ALA A N 1
ATOM 1554 C CA . ALA A 1 209 ? -14.854 1.495 6.014 1.00 87.81 209 ALA A CA 1
ATOM 1555 C C . ALA A 1 209 ? -16.258 2.090 5.919 1.00 87.81 209 ALA A C 1
ATOM 1557 O O . ALA A 1 209 ? -16.982 2.186 6.918 1.00 87.81 209 ALA A O 1
ATOM 1558 N N . THR A 1 210 ? -16.651 2.512 4.719 1.00 80.50 210 THR A N 1
ATOM 1559 C CA . THR A 1 210 ? -18.065 2.691 4.434 1.00 80.50 210 THR A CA 1
ATOM 1560 C C . THR A 1 210 ? -18.675 1.340 4.730 1.00 80.50 210 THR A C 1
ATOM 1562 O O . THR A 1 210 ? -18.331 0.362 4.065 1.00 80.50 210 THR A O 1
ATOM 1565 N N . ARG A 1 211 ? -19.504 1.257 5.786 1.00 67.31 211 ARG A N 1
ATOM 1566 C CA . ARG A 1 211 ? -20.251 0.030 6.074 1.00 67.31 211 ARG A CA 1
ATOM 1567 C C . ARG A 1 211 ? -20.771 -0.439 4.724 1.00 67.31 211 ARG A C 1
ATOM 1569 O O . ARG A 1 211 ? -21.409 0.392 4.062 1.00 67.31 211 ARG A O 1
ATOM 1576 N N . PRO A 1 212 ? -20.465 -1.674 4.277 1.00 58.47 212 PRO A N 1
ATOM 1577 C CA . PRO A 1 212 ? -21.104 -2.181 3.080 1.00 58.47 212 PRO A CA 1
ATOM 1578 C C . PRO A 1 212 ? -22.578 -1.926 3.335 1.00 58.47 212 PRO A C 1
ATOM 1580 O O . PRO A 1 212 ? -23.082 -2.336 4.386 1.00 58.47 212 PRO A O 1
ATOM 1583 N N . ARG A 1 213 ? -23.211 -1.088 2.497 1.00 51.16 213 ARG A N 1
ATOM 1584 C CA . ARG A 1 213 ? -24.649 -0.845 2.601 1.00 51.16 213 ARG A CA 1
ATOM 1585 C C . ARG A 1 213 ? -25.212 -2.245 2.636 1.00 51.16 213 ARG A C 1
ATOM 1587 O O . ARG A 1 213 ? -25.073 -2.946 1.635 1.00 51.16 213 ARG A O 1
ATOM 1594 N N . SER A 1 214 ? -25.690 -2.662 3.813 1.00 46.88 214 SER A N 1
ATOM 1595 C CA . SER A 1 214 ? -26.241 -3.994 4.009 1.00 46.88 214 SER A CA 1
ATOM 1596 C C . SER A 1 214 ? -27.162 -4.183 2.819 1.00 46.88 214 SER A C 1
ATOM 1598 O O . SER A 1 214 ? -27.992 -3.282 2.638 1.00 46.88 214 SER A O 1
ATOM 1600 N N . PRO A 1 215 ? -26.901 -5.156 1.921 1.00 53.50 215 PRO A N 1
ATOM 1601 C CA . PRO A 1 215 ? -27.567 -5.223 0.628 1.00 53.50 215 PRO A CA 1
ATOM 1602 C C . PRO A 1 215 ? -29.047 -5.106 0.928 1.00 53.50 215 PRO A C 1
ATOM 1604 O O . PRO A 1 215 ? -29.574 -5.948 1.658 1.00 53.50 215 PRO A O 1
ATOM 1607 N N . ALA A 1 216 ? -29.614 -3.956 0.541 1.00 53.31 216 ALA A N 1
ATOM 1608 C CA . ALA A 1 216 ? -30.826 -3.411 1.134 1.00 53.31 216 ALA A CA 1
ATOM 1609 C C . ALA A 1 216 ? -31.830 -4.543 1.274 1.00 53.31 216 ALA A C 1
ATOM 1611 O O . ALA A 1 216 ? -32.136 -5.171 0.265 1.00 53.31 216 ALA A O 1
ATOM 1612 N N . GLY A 1 217 ? -32.182 -4.853 2.528 1.00 48.62 217 GLY A N 1
ATOM 1613 C CA . GLY A 1 217 ? -32.793 -6.104 2.957 1.00 48.62 217 GLY A CA 1
ATOM 1614 C C . GLY A 1 217 ? -33.300 -6.965 1.812 1.00 48.62 217 GLY A C 1
ATOM 1615 O O . GLY A 1 217 ? -34.401 -6.738 1.310 1.00 48.62 217 GLY A O 1
ATOM 1616 N N . ARG A 1 218 ? -32.540 -8.002 1.443 1.00 51.56 218 ARG A N 1
ATOM 1617 C CA . ARG A 1 218 ? -33.170 -9.194 0.882 1.00 51.56 218 ARG A CA 1
ATOM 1618 C C . ARG A 1 218 ? -34.046 -9.738 2.011 1.00 51.56 218 ARG A C 1
ATOM 1620 O O . ARG A 1 218 ? -33.613 -10.591 2.776 1.00 51.56 218 ARG A O 1
ATOM 1627 N N . ARG A 1 219 ? -35.247 -9.166 2.164 1.00 54.78 219 ARG A N 1
ATOM 1628 C CA . ARG A 1 219 ? -36.370 -9.789 2.851 1.00 54.78 219 ARG A CA 1
ATOM 1629 C C . ARG A 1 219 ? -36.578 -11.096 2.112 1.00 54.78 219 ARG A C 1
ATOM 1631 O O . ARG A 1 219 ? -37.233 -11.157 1.080 1.00 54.78 219 ARG A O 1
ATOM 1638 N N . THR A 1 220 ? -35.917 -12.142 2.579 1.00 57.62 220 THR A N 1
ATOM 1639 C CA . THR A 1 220 ? -36.435 -13.477 2.381 1.00 57.62 220 THR A CA 1
ATOM 1640 C C . THR A 1 220 ? -37.671 -13.520 3.256 1.00 57.62 220 THR A C 1
ATOM 1642 O O . THR A 1 220 ? -37.580 -13.814 4.447 1.00 57.62 220 THR A O 1
ATOM 1645 N N . ASP A 1 221 ? -38.813 -13.164 2.674 1.00 56.06 221 ASP A N 1
ATOM 1646 C CA . ASP A 1 221 ? -40.121 -13.565 3.172 1.00 56.06 221 ASP A CA 1
ATOM 1647 C C . ASP A 1 221 ? -40.190 -15.100 3.060 1.00 56.06 221 ASP A C 1
ATOM 1649 O O . ASP A 1 221 ? -40.867 -15.671 2.213 1.00 56.06 221 ASP A O 1
ATOM 1653 N N . ALA A 1 222 ? -39.409 -15.798 3.887 1.00 56.12 222 ALA A N 1
ATOM 1654 C CA . ALA A 1 222 ? -39.486 -17.234 4.081 1.00 56.12 222 ALA A CA 1
ATOM 1655 C C . ALA A 1 222 ? -40.613 -17.505 5.084 1.00 56.12 222 ALA A C 1
ATOM 1657 O O . ALA A 1 222 ? -40.391 -17.994 6.186 1.00 56.12 222 ALA A O 1
ATOM 1658 N N . SER A 1 223 ? -41.835 -17.147 4.689 1.00 57.50 223 SER A N 1
ATOM 1659 C CA . SER A 1 223 ? -43.060 -17.698 5.260 1.00 57.50 223 SER A CA 1
ATOM 1660 C C . SER A 1 223 ? -43.494 -18.859 4.367 1.00 57.50 223 SER A C 1
ATOM 1662 O O . SER A 1 223 ? -44.447 -18.768 3.601 1.00 57.50 223 SER A O 1
ATOM 1664 N N . ALA A 1 224 ? -42.723 -19.943 4.399 1.00 55.47 224 ALA A N 1
ATOM 1665 C CA . ALA A 1 224 ? -43.157 -21.232 3.884 1.00 55.47 224 ALA A CA 1
ATOM 1666 C C . ALA A 1 224 ? -43.219 -22.161 5.093 1.00 55.47 224 ALA A C 1
ATOM 1668 O O . ALA A 1 224 ? -42.194 -22.610 5.604 1.00 55.47 224 ALA A O 1
ATOM 1669 N N . GLY A 1 225 ? -44.436 -22.347 5.607 1.00 64.25 225 GLY A N 1
ATOM 1670 C CA . GLY A 1 225 ? -44.710 -23.271 6.698 1.00 64.25 225 GLY A CA 1
ATOM 1671 C C . GLY A 1 225 ? -44.264 -24.700 6.359 1.00 64.25 225 GLY A C 1
ATOM 1672 O O . GLY A 1 225 ? -44.104 -25.045 5.184 1.00 64.25 225 GLY A O 1
ATOM 1673 N N . PRO A 1 226 ? -44.047 -25.543 7.379 1.00 64.44 226 PRO A N 1
ATOM 1674 C CA . PRO A 1 226 ? -43.606 -26.914 7.172 1.00 64.44 226 PRO A CA 1
ATOM 1675 C C . PRO A 1 226 ? -44.640 -27.697 6.342 1.00 64.44 226 PRO A C 1
ATOM 1677 O O . PRO A 1 226 ? -45.840 -27.576 6.604 1.00 64.44 226 PRO A O 1
ATOM 1680 N N . PRO A 1 227 ? -44.215 -28.521 5.363 1.00 60.72 227 PRO A N 1
ATOM 1681 C CA . PRO A 1 227 ? -45.135 -29.383 4.636 1.00 60.72 227 PRO A CA 1
ATOM 1682 C C . PRO A 1 227 ? -45.768 -30.388 5.604 1.00 60.72 227 PRO A C 1
ATOM 1684 O O . PRO A 1 227 ? -45.080 -31.070 6.370 1.00 60.72 227 PRO A O 1
ATOM 1687 N N . ALA A 1 228 ? -47.098 -30.458 5.577 1.00 60.38 228 ALA A N 1
ATOM 1688 C CA . ALA A 1 228 ? -47.878 -31.408 6.351 1.00 60.38 228 ALA A CA 1
ATOM 1689 C C . ALA A 1 228 ? -47.441 -32.847 6.030 1.00 60.38 228 ALA A C 1
ATOM 1691 O O . ALA A 1 228 ? -47.368 -33.249 4.868 1.00 60.38 228 ALA A O 1
ATOM 1692 N N . LYS A 1 229 ? -47.164 -33.634 7.075 1.00 59.38 229 LYS A N 1
ATOM 1693 C CA . LYS A 1 229 ? -46.941 -35.078 6.968 1.00 59.38 229 LYS A CA 1
ATOM 1694 C C . LYS A 1 229 ? -48.236 -35.747 6.501 1.00 59.38 229 LYS A C 1
ATOM 1696 O O . LYS A 1 229 ? -49.154 -35.933 7.294 1.00 59.38 229 LYS A O 1
ATOM 1701 N N . GLY A 1 230 ? -48.294 -36.129 5.228 1.00 54.81 230 GLY A N 1
ATOM 1702 C CA . GLY A 1 230 ? -49.269 -37.098 4.737 1.00 54.81 230 GLY A CA 1
ATOM 1703 C C . GLY A 1 230 ? -48.957 -38.470 5.332 1.00 54.81 230 GLY A C 1
ATOM 1704 O O . GLY A 1 230 ? -47.934 -39.070 5.011 1.00 54.81 230 GLY A O 1
ATOM 1705 N N . GLY A 1 231 ? -49.812 -38.936 6.243 1.00 55.47 231 GLY A N 1
ATOM 1706 C CA . GLY A 1 231 ? -49.793 -40.307 6.738 1.00 55.47 231 GLY A CA 1
ATOM 1707 C C . GLY A 1 231 ? -50.289 -41.255 5.653 1.00 55.47 231 GLY A C 1
ATOM 1708 O O . GLY A 1 231 ? -51.401 -41.094 5.157 1.00 55.47 231 GLY A O 1
ATOM 1709 N N . ASN A 1 232 ? -49.471 -42.242 5.294 1.00 58.50 232 ASN A N 1
ATOM 1710 C CA . ASN A 1 232 ? -49.900 -43.328 4.427 1.00 58.50 232 ASN A CA 1
ATOM 1711 C C . ASN A 1 232 ? -50.500 -44.426 5.311 1.00 58.50 232 ASN A C 1
ATOM 1713 O O . ASN A 1 232 ? -49.783 -45.236 5.895 1.00 58.50 232 ASN A O 1
ATOM 1717 N N . GLN A 1 233 ? -51.822 -44.401 5.453 1.00 59.28 233 GLN A N 1
ATOM 1718 C CA . GLN A 1 233 ? -52.575 -45.602 5.778 1.00 59.28 233 GLN A CA 1
ATOM 1719 C C . GLN A 1 233 ? -52.689 -46.381 4.472 1.00 59.28 233 GLN A C 1
ATOM 1721 O O . GLN A 1 233 ? -53.365 -45.928 3.554 1.00 59.28 233 GLN A O 1
ATOM 1726 N N . ASN A 1 234 ? -52.029 -47.531 4.378 1.00 56.38 234 ASN A N 1
ATOM 1727 C CA . ASN A 1 234 ? -52.456 -48.542 3.426 1.00 56.38 234 ASN A CA 1
ATOM 1728 C C . ASN A 1 234 ? -52.506 -49.891 4.132 1.00 56.38 234 ASN A C 1
ATOM 1730 O O . ASN A 1 234 ? -51.509 -50.393 4.648 1.00 56.38 234 ASN A O 1
ATOM 1734 N N . ALA A 1 235 ? -53.735 -50.383 4.214 1.00 52.66 235 ALA A N 1
ATOM 1735 C CA . ALA A 1 235 ? -54.134 -51.660 4.758 1.00 52.66 235 ALA A CA 1
ATOM 1736 C C . ALA A 1 235 ? -54.089 -52.742 3.666 1.00 52.66 235 ALA A C 1
ATOM 1738 O O . ALA A 1 235 ? -54.299 -52.439 2.493 1.00 52.66 235 ALA A O 1
ATOM 1739 N N . GLY A 1 236 ? -53.924 -53.997 4.095 1.00 56.81 236 GLY A N 1
ATOM 1740 C CA . GLY A 1 236 ? -54.231 -55.209 3.322 1.00 56.81 236 GLY A CA 1
ATOM 1741 C C . GLY A 1 236 ? -53.021 -55.826 2.609 1.00 56.81 236 GLY A C 1
ATOM 1742 O O . GLY A 1 236 ? -52.344 -55.142 1.851 1.00 56.81 236 GLY A O 1
ATOM 1743 N N . GLY A 1 237 ? -52.698 -57.106 2.798 1.00 47.47 237 GLY A N 1
ATOM 1744 C CA . GLY A 1 237 ? -53.345 -58.161 3.583 1.00 47.47 237 GLY A CA 1
ATOM 1745 C C . GLY A 1 237 ? -52.468 -59.405 3.658 1.00 47.47 237 GLY A C 1
ATOM 1746 O O . GLY A 1 237 ? -51.282 -59.307 3.268 1.00 47.47 237 GLY A O 1
#

Secondary structure (DSSP, 8-state):
----------PPP------------------------------------------S---S--------------PPPPP----PPPP----PPPPP-PPPPPPSEEEEEETT-EEE-TTSSEEEEEEEEEE-SS-S-TTS--SS-S-EEEEEEEEETTS-EEEEEE-SSS-EEEETTEEEEEEEEES---TT----GGG-EEEEEEEE-------TT-------PPPP---------

Radius of gyration: 35.56 Å; chains: 1; bounding box: 83×111×96 Å

Foldseek 3Di:
DDDDDDDDDDDDDDDDDDDDDDDDDDDDDDDDDDDPPPPDPPPDDPPPPPPPDDPPDDDPDDDDDDPDDDDDDPDDDPDDDPDPDPPPDPPDPDPPDPPDDDFLDKDKAAAQDWDDRPPFQKIKHWDDKDDPQDDQDPPDDRPRRDWIKTKMWMAGNVGDIDIQIAIDPVRWDDDPQKIKGWDDKPPDDDHPDDDDRNRIITIIGIHGRPPPPPPPDPPPPPPPDDDDDDDDDDDDD

Sequence (237 aa):
MTHDLAHRSAAPERASAPGSTAGAPERRAEQRHSGGAELTPTRAPRARLQRLGWPRALRPALMLALLTGASALAGPAPATRATAQPPATAARPMPAEAEPPKPLAVLQLSGARQSALSGTALRLHLLDVEDSRCPQDPLVSCPWAGFVKVRAIVHRADGAVAGLGWGAPPYVSDAFGYRFELRSIYPGPRAFVNPRLEEYTVEVAVFPATRPRSPAGRRTDASAGPPAKGGNQNAGG

pLDDT: mean 70.36, std 17.85, range [39.53, 96.94]